Protein AF-A0A5C6D5C6-F1 (afdb_monomer_lite)

Secondary structure (DSSP, 8-state):
------SSSSSSSSSSSTTS--------PPP-------SHHHHHHHHHHHHHHHHHHHHHHHHHHHHHHHHHHHHHHHHHHHHHHHHHHHHHHHHHHHHHHHHHHHHHHHHHHHHHHHHHHHHHHHHHHHHHHHHHHHHHHHHHHHHHHHHHHHHHHTTT-SS----SSHHHHHHHHHHHHHHHHHHHHHHHHHHHHHHHHHHHHHHHHTT-HHHHHHHHHHHHHH-TT-HHHHHHHHHHHHHHHHHHHHHHHHHHHHHHT-

Radius of gyration: 54.8 Å; chains: 1; bounding box: 127×39×158 Å

Sequence (262 aa):
MNKKSSKYLFIFTTLIISVGLLNSGCFKVSKGFLRKDKSESRGSKEDRMNTLEEKVEILSYSLGSLTTENYELRKNFSELEAVKSQLNKEYTQIKDTQAALEKTQASNKTARNRLKGELAKTKVSLEKIKQQLAEMELEKNSLKAKLEMLEATNEKTTKTEEVVDEAANIETEKNDFEQNRKNLIKETQENRKNTLVQELLNKAIGLYREESFEDAIAKWEEVLVLDPSKLEAKFNIEIAQDRIKEKQIQKDLEKTHIQKNR

Structure (mmCIF, N/CA/C/O backbone):
data_AF-A0A5C6D5C6-F1
#
_entry.id   AF-A0A5C6D5C6-F1
#
loop_
_atom_site.group_PDB
_atom_site.id
_atom_site.type_symbol
_atom_site.label_atom_id
_atom_site.label_alt_id
_atom_site.label_comp_id
_atom_site.label_asym_id
_atom_site.label_entity_id
_atom_site.label_seq_id
_atom_site.pdbx_PDB_ins_code
_atom_site.Cartn_x
_atom_site.Cartn_y
_atom_site.Cartn_z
_atom_site.occupancy
_atom_site.B_iso_or_equiv
_atom_site.auth_seq_id
_atom_site.auth_comp_id
_atom_site.auth_asym_id
_atom_site.auth_atom_id
_atom_site.pdbx_PDB_model_num
ATOM 1 N N . MET A 1 1 ? 12.132 20.371 -36.242 1.00 35.75 1 MET A N 1
ATOM 2 C CA . MET A 1 1 ? 12.845 21.094 -37.320 1.00 35.75 1 MET A CA 1
ATOM 3 C C . MET A 1 1 ? 14.275 20.583 -37.389 1.00 35.75 1 MET A C 1
ATOM 5 O O . MET A 1 1 ? 15.071 20.967 -36.551 1.00 35.75 1 MET A O 1
ATOM 9 N N . ASN A 1 2 ? 14.597 19.694 -38.329 1.00 37.91 2 ASN A N 1
ATOM 10 C CA . ASN A 1 2 ? 15.979 19.273 -38.571 1.00 37.91 2 ASN A CA 1
ATOM 11 C C . ASN A 1 2 ? 16.159 19.022 -40.068 1.00 37.91 2 ASN A C 1
ATOM 13 O O . ASN A 1 2 ? 15.556 18.110 -40.624 1.00 37.91 2 ASN A O 1
ATOM 17 N N . LYS A 1 3 ? 16.937 19.878 -40.734 1.00 43.31 3 LYS A N 1
ATOM 18 C CA . LYS A 1 3 ? 17.230 19.759 -42.164 1.00 43.31 3 LYS A CA 1
ATOM 19 C C . LYS A 1 3 ? 18.666 20.204 -42.417 1.00 43.31 3 LYS A C 1
ATOM 21 O O . LYS A 1 3 ? 18.905 21.363 -42.731 1.00 43.31 3 LYS A O 1
ATOM 26 N N . LYS A 1 4 ? 19.622 19.289 -42.251 1.00 43.44 4 LYS A N 1
ATOM 27 C CA . LYS A 1 4 ? 20.980 19.412 -42.808 1.00 43.44 4 LYS A CA 1
ATOM 28 C C . LYS A 1 4 ? 21.505 18.031 -43.203 1.00 43.44 4 LYS A C 1
ATOM 30 O O . LYS A 1 4 ? 22.399 17.483 -42.577 1.00 43.44 4 LYS A O 1
ATOM 35 N N . SER A 1 5 ? 20.924 17.482 -44.263 1.00 45.78 5 SER A N 1
ATOM 36 C CA . SER A 1 5 ? 21.512 16.404 -45.053 1.00 45.78 5 SER A CA 1
ATOM 37 C C . SER A 1 5 ? 22.006 16.970 -46.387 1.00 45.78 5 SER A C 1
ATOM 39 O O . SER A 1 5 ? 21.352 17.829 -46.974 1.00 45.78 5 SER A O 1
ATOM 41 N N . SER A 1 6 ? 23.107 16.406 -46.885 1.00 50.38 6 SER A N 1
ATOM 42 C CA . SER A 1 6 ? 23.546 16.456 -48.286 1.00 50.38 6 SER A CA 1
ATOM 43 C C . SER A 1 6 ? 24.207 17.752 -48.784 1.00 50.38 6 SER A C 1
ATOM 45 O O . SER A 1 6 ? 23.581 18.603 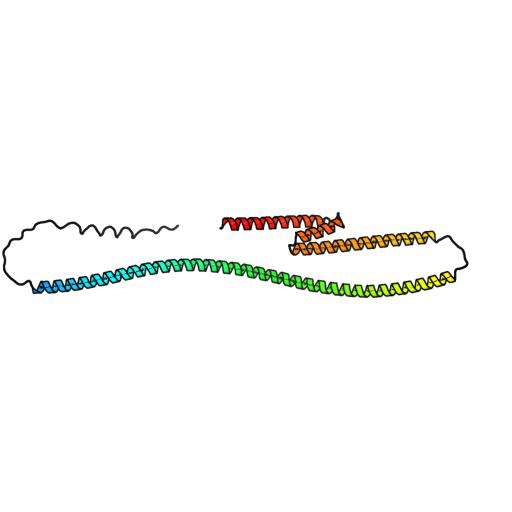-49.409 1.00 50.38 6 SER A O 1
ATOM 47 N N . LYS A 1 7 ? 25.526 17.868 -48.566 1.00 48.59 7 LYS A N 1
ATOM 48 C CA . LYS A 1 7 ? 26.417 18.697 -49.411 1.00 48.59 7 LYS A CA 1
ATOM 49 C C . LYS A 1 7 ? 27.694 17.984 -49.879 1.00 48.59 7 LYS A C 1
ATOM 51 O O . LYS A 1 7 ? 28.435 18.547 -50.670 1.00 48.59 7 LYS A O 1
ATOM 56 N N . TYR A 1 8 ? 27.923 16.736 -49.460 1.00 51.31 8 TYR A N 1
ATOM 57 C CA . TYR A 1 8 ? 29.142 15.983 -49.794 1.00 51.31 8 TYR A CA 1
ATOM 58 C C . TYR A 1 8 ? 28.912 14.776 -50.715 1.00 51.31 8 TYR A C 1
ATOM 60 O O . TYR A 1 8 ? 29.850 14.053 -51.020 1.00 51.31 8 TYR A O 1
ATOM 68 N N . LEU A 1 9 ? 27.685 14.577 -51.209 1.00 44.72 9 LEU A N 1
ATOM 69 C CA . LEU A 1 9 ? 27.327 13.438 -52.068 1.00 44.72 9 LEU A CA 1
ATOM 70 C C . LEU A 1 9 ? 27.475 13.714 -53.578 1.00 44.72 9 LEU A C 1
ATOM 72 O O . LEU A 1 9 ? 27.280 12.808 -54.374 1.00 44.72 9 LEU A O 1
ATOM 76 N N . PHE A 1 10 ? 27.845 14.935 -53.983 1.00 45.09 10 PHE A N 1
ATOM 77 C CA . PHE A 1 10 ? 27.913 15.335 -55.401 1.00 45.09 10 PHE A CA 1
ATOM 78 C C . PHE A 1 10 ? 29.311 15.714 -55.911 1.00 45.09 10 PHE A C 1
ATOM 80 O O . PHE A 1 10 ? 29.449 16.086 -57.069 1.00 45.09 10 PHE A O 1
ATOM 87 N N . ILE A 1 11 ? 30.353 15.617 -55.078 1.00 47.25 11 ILE A N 1
ATOM 88 C CA . ILE A 1 11 ? 31.719 16.029 -55.464 1.00 47.25 11 ILE A CA 1
ATOM 89 C C . ILE A 1 11 ? 32.601 14.823 -55.849 1.00 47.25 11 ILE A C 1
ATOM 91 O O . ILE A 1 11 ? 33.619 14.992 -56.510 1.00 47.25 11 ILE A O 1
ATOM 95 N N . PHE A 1 12 ? 32.188 13.590 -55.532 1.00 42.66 12 PHE A N 1
ATOM 96 C CA . PHE A 1 12 ? 32.986 12.387 -55.814 1.00 42.66 12 PHE A CA 1
ATOM 97 C C . PHE A 1 12 ? 32.558 11.579 -57.049 1.00 42.66 12 PHE A C 1
ATOM 99 O O . PHE A 1 12 ? 33.236 10.621 -57.404 1.00 42.66 12 PHE A O 1
ATOM 106 N N . THR A 1 13 ? 31.497 11.972 -57.761 1.00 45.34 13 THR A N 1
ATOM 107 C CA . THR A 1 13 ? 31.036 11.260 -58.971 1.00 45.34 13 THR A CA 1
ATOM 108 C C . THR A 1 13 ? 31.491 11.891 -60.291 1.00 45.34 13 THR A C 1
ATOM 110 O O . THR A 1 13 ? 31.218 11.334 -61.348 1.00 45.34 13 THR A O 1
ATOM 113 N N . THR A 1 14 ? 32.218 13.013 -60.273 1.00 43.47 14 THR A N 1
ATOM 114 C CA . THR A 1 14 ? 32.653 13.722 -61.497 1.00 43.47 14 THR A CA 1
ATOM 115 C C . THR A 1 14 ? 34.153 13.646 -61.792 1.00 43.47 14 THR A C 1
ATOM 117 O O . THR A 1 14 ? 34.609 14.303 -62.722 1.00 43.47 14 THR A O 1
ATOM 120 N N . LEU A 1 15 ? 34.933 12.837 -61.062 1.00 42.50 15 LEU A N 1
ATOM 121 C CA . LEU A 1 15 ? 36.382 12.701 -61.299 1.00 42.50 15 LEU A CA 1
ATOM 122 C C . LEU A 1 15 ? 36.820 11.345 -61.887 1.00 42.50 15 LEU A C 1
ATOM 124 O O . LEU A 1 15 ? 38.013 11.091 -62.008 1.00 42.50 15 LEU A O 1
ATOM 128 N N . ILE A 1 16 ? 35.876 10.484 -62.283 1.00 49.47 16 ILE A N 1
ATOM 129 C CA . ILE A 1 16 ? 36.158 9.168 -62.886 1.00 49.47 16 ILE A CA 1
ATOM 130 C C . ILE A 1 16 ? 35.414 9.034 -64.226 1.00 49.47 16 ILE A C 1
ATOM 132 O O . ILE A 1 16 ? 34.620 8.122 -64.405 1.00 49.47 16 ILE A O 1
ATOM 136 N N . ILE A 1 17 ? 35.608 9.968 -65.168 1.00 46.31 17 ILE A N 1
ATOM 137 C CA . ILE A 1 17 ? 35.196 9.781 -66.585 1.00 46.31 17 ILE A CA 1
ATOM 138 C C . ILE A 1 17 ? 36.290 10.227 -67.589 1.00 46.31 17 ILE A C 1
ATOM 140 O O . ILE A 1 17 ? 36.170 10.000 -68.786 1.00 46.31 17 ILE A O 1
ATOM 144 N N . SER A 1 18 ? 37.435 10.762 -67.159 1.00 46.38 18 SER A N 1
ATOM 145 C CA . SER A 1 18 ? 38.439 11.347 -68.074 1.00 46.38 18 SER A CA 1
ATOM 146 C C . SER A 1 18 ? 39.736 10.541 -68.266 1.00 46.38 18 SER A C 1
ATOM 148 O O . SER A 1 18 ? 40.764 11.119 -68.602 1.00 46.38 18 SER A O 1
ATOM 150 N N . VAL A 1 19 ? 39.708 9.208 -68.129 1.00 48.22 19 VAL A N 1
ATOM 151 C CA . VAL A 1 19 ? 40.870 8.335 -68.460 1.00 48.22 19 VAL A CA 1
ATOM 152 C C . VAL A 1 19 ? 40.573 7.353 -69.6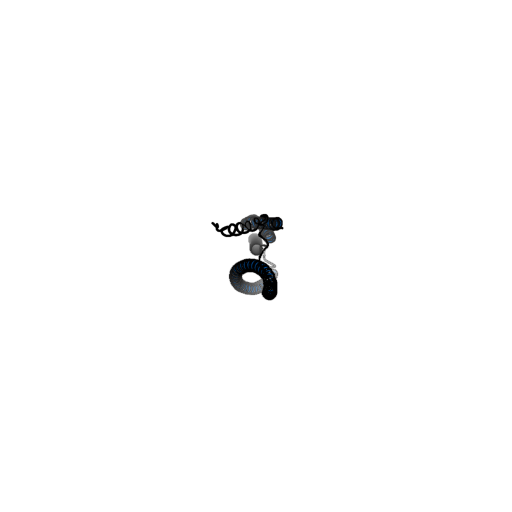16 1.00 48.22 19 VAL A C 1
ATOM 154 O O . VAL A 1 19 ? 41.400 6.531 -69.985 1.00 48.22 19 VAL A O 1
ATOM 157 N N . GLY A 1 20 ? 39.408 7.462 -70.263 1.00 43.72 20 GLY A N 1
ATOM 158 C CA . GLY A 1 20 ? 38.929 6.481 -71.248 1.00 43.72 20 GLY A CA 1
ATOM 159 C C . GLY A 1 20 ? 39.065 6.826 -72.736 1.00 43.72 20 GLY A C 1
ATOM 160 O O . GLY A 1 20 ? 38.469 6.124 -73.543 1.00 43.72 20 GLY A O 1
ATOM 161 N N . LEU A 1 21 ? 39.777 7.883 -73.140 1.00 43.03 21 LEU A N 1
ATOM 162 C CA . LEU A 1 21 ? 39.904 8.254 -74.558 1.00 43.03 21 LEU A CA 1
ATOM 163 C C . LEU A 1 21 ? 41.271 8.879 -74.825 1.00 43.03 21 LEU A C 1
ATOM 165 O O . LEU A 1 21 ? 41.424 10.072 -74.619 1.00 43.03 21 LEU A O 1
ATOM 169 N N . LEU A 1 22 ? 42.244 8.070 -75.254 1.00 43.16 22 LEU A N 1
ATOM 170 C CA . LEU A 1 22 ? 43.381 8.432 -76.121 1.00 43.16 22 LEU A CA 1
ATOM 171 C C . LEU A 1 22 ? 44.251 7.174 -76.317 1.00 43.16 22 LEU A C 1
ATOM 173 O O . LEU A 1 22 ? 45.364 7.076 -75.812 1.00 43.16 22 LEU A O 1
ATOM 177 N N . ASN A 1 23 ? 43.733 6.170 -77.030 1.00 44.41 23 ASN A N 1
ATOM 178 C CA . ASN A 1 23 ? 44.582 5.083 -77.518 1.00 44.41 23 ASN A CA 1
ATOM 179 C C . ASN A 1 23 ? 44.078 4.525 -78.854 1.00 44.41 23 ASN A C 1
ATOM 181 O O . ASN A 1 23 ? 43.581 3.407 -78.924 1.00 44.41 23 ASN A O 1
ATOM 185 N N . SER A 1 24 ? 44.152 5.327 -79.921 1.00 46.53 24 SER A N 1
ATOM 186 C CA . SER A 1 24 ? 44.243 4.842 -81.313 1.00 46.53 24 SER A CA 1
ATOM 187 C C . SER A 1 24 ? 44.591 6.011 -82.240 1.00 46.53 24 SER A C 1
ATOM 189 O O . SER A 1 24 ? 43.743 6.826 -82.582 1.00 46.53 24 SER A O 1
ATOM 191 N N . GLY A 1 25 ? 45.856 6.117 -82.643 1.00 36.25 25 GLY A N 1
ATOM 192 C CA . GLY A 1 25 ? 46.296 7.144 -83.584 1.00 36.25 25 GLY A CA 1
ATOM 193 C C . GLY A 1 25 ? 47.735 6.923 -84.021 1.00 36.25 25 GLY A C 1
ATOM 194 O O . GLY A 1 25 ? 48.667 7.358 -83.355 1.00 36.25 25 GLY A O 1
ATOM 195 N N . CYS A 1 26 ? 47.907 6.210 -85.134 1.00 43.56 26 CYS A N 1
ATOM 196 C CA . CYS A 1 26 ? 49.174 6.023 -85.832 1.00 43.56 26 CYS A CA 1
ATOM 197 C C . CYS A 1 26 ? 49.935 7.343 -86.021 1.00 43.56 26 CYS A C 1
ATOM 199 O O . CYS A 1 26 ? 49.473 8.220 -86.746 1.00 43.56 26 CYS A O 1
ATOM 201 N N . PHE A 1 27 ? 51.162 7.422 -85.504 1.00 38.12 27 PHE A N 1
ATOM 202 C CA . PHE A 1 27 ? 52.156 8.377 -85.987 1.00 38.12 27 PHE A CA 1
ATOM 203 C C . PHE A 1 27 ? 53.400 7.603 -86.436 1.00 38.12 27 PHE A C 1
ATOM 205 O O . PHE A 1 27 ? 54.199 7.124 -85.632 1.00 38.12 27 PHE A O 1
ATOM 212 N N . LYS A 1 28 ? 53.531 7.421 -87.756 1.00 44.56 28 LYS A N 1
ATOM 213 C CA . LYS A 1 28 ? 54.771 6.967 -88.397 1.00 44.56 28 LYS A CA 1
ATOM 214 C C . LYS A 1 28 ? 55.793 8.100 -88.274 1.00 44.56 28 LYS A C 1
ATOM 216 O O . LYS A 1 28 ? 55.678 9.093 -88.982 1.00 44.56 28 LYS A O 1
ATOM 221 N N . VAL A 1 29 ? 56.797 7.935 -87.414 1.00 38.25 29 VAL A N 1
ATOM 222 C CA . VAL A 1 29 ? 58.006 8.774 -87.410 1.00 38.25 29 VAL A CA 1
ATOM 223 C C . VAL A 1 29 ? 59.119 8.030 -88.142 1.00 38.25 29 VAL A C 1
ATOM 225 O O . VAL A 1 29 ? 59.390 6.856 -87.890 1.00 38.25 29 VAL A O 1
ATOM 228 N N . SER A 1 30 ? 59.714 8.731 -89.099 1.00 35.38 30 SER A N 1
ATOM 229 C CA . SER A 1 30 ? 60.765 8.303 -90.016 1.00 35.38 30 SER A CA 1
ATOM 230 C C . SER A 1 30 ? 61.994 7.711 -89.321 1.00 35.38 30 SER A C 1
ATOM 232 O O . SER A 1 30 ? 62.527 8.273 -88.365 1.00 35.38 30 SER A O 1
ATOM 234 N N . LYS A 1 31 ? 62.497 6.604 -89.881 1.00 43.03 31 LYS A N 1
ATOM 235 C CA . LYS A 1 31 ? 63.845 6.082 -89.629 1.00 43.03 31 LYS A CA 1
ATOM 236 C C . LYS A 1 31 ? 64.886 7.082 -90.131 1.00 43.03 31 LYS A C 1
ATOM 238 O O . LYS A 1 31 ? 64.889 7.402 -91.315 1.00 43.03 31 LYS A O 1
ATOM 243 N N . GLY A 1 32 ? 65.819 7.454 -89.259 1.00 39.12 32 GLY A N 1
ATOM 244 C CA . GLY A 1 32 ? 67.111 7.993 -89.673 1.00 39.12 32 GLY A CA 1
ATOM 245 C C . GLY A 1 32 ? 67.712 9.005 -88.709 1.00 39.12 32 GLY A C 1
ATOM 246 O O . GLY A 1 32 ? 67.673 10.182 -89.019 1.00 39.12 32 GLY A O 1
ATOM 247 N N . PHE A 1 33 ? 68.301 8.554 -87.592 1.00 32.31 33 PHE A N 1
ATOM 248 C CA . PHE A 1 33 ? 69.598 9.063 -87.115 1.00 32.31 33 PHE A CA 1
ATOM 249 C C . PHE A 1 33 ? 70.141 8.228 -85.936 1.00 32.31 33 PHE A C 1
ATOM 251 O O . PHE A 1 33 ? 69.505 8.079 -84.900 1.00 32.31 33 PHE A O 1
ATOM 258 N N . LEU A 1 34 ? 71.309 7.637 -86.186 1.00 35.81 34 LEU A N 1
ATOM 259 C CA . LEU A 1 34 ? 72.454 7.343 -85.317 1.00 35.81 34 LEU A CA 1
ATOM 260 C C . LEU A 1 34 ? 72.303 7.148 -83.787 1.00 35.81 34 LEU A C 1
ATOM 262 O O . LEU A 1 34 ? 72.005 8.061 -83.032 1.00 35.81 34 LEU A O 1
ATOM 266 N N . ARG A 1 35 ? 72.748 5.940 -83.398 1.00 40.16 35 ARG A N 1
ATOM 267 C CA . ARG A 1 35 ? 73.658 5.568 -82.291 1.00 40.16 35 ARG A CA 1
ATOM 268 C C . ARG A 1 35 ? 73.301 5.934 -80.838 1.00 40.16 35 ARG A C 1
ATOM 270 O O . ARG A 1 35 ? 73.401 7.068 -80.409 1.00 40.16 35 ARG A O 1
ATOM 277 N N . LYS A 1 36 ? 73.063 4.841 -80.093 1.00 48.28 36 LYS A N 1
ATOM 278 C CA . LYS A 1 36 ? 73.842 4.382 -78.923 1.00 48.28 36 LYS A CA 1
ATOM 279 C C . LYS A 1 36 ? 74.055 5.431 -77.824 1.00 48.28 36 LYS A C 1
ATOM 281 O O . LYS A 1 36 ? 74.970 6.224 -77.932 1.00 48.28 36 LYS A O 1
ATOM 286 N N . ASP A 1 37 ? 73.164 5.383 -76.829 1.00 44.22 37 ASP A N 1
ATOM 287 C CA . ASP A 1 37 ? 73.433 5.438 -75.376 1.00 44.22 37 ASP A CA 1
ATOM 288 C C . ASP A 1 37 ? 72.078 5.505 -74.642 1.00 44.22 37 ASP A C 1
ATOM 290 O O . ASP A 1 37 ? 71.498 6.566 -74.434 1.00 44.22 37 ASP A O 1
ATOM 294 N N . LYS A 1 38 ? 71.472 4.344 -74.346 1.00 48.19 38 LYS A N 1
ATOM 295 C CA . LYS A 1 38 ? 70.135 4.263 -73.710 1.00 48.19 38 LYS A CA 1
ATOM 296 C C . LYS A 1 38 ? 69.975 3.095 -72.724 1.00 48.19 38 LYS A C 1
ATOM 298 O O . LYS A 1 38 ? 68.850 2.658 -72.485 1.00 48.19 38 LYS A O 1
ATOM 303 N N . SER A 1 39 ? 71.068 2.576 -72.160 1.00 50.31 39 SER A N 1
ATOM 304 C CA . SER A 1 39 ? 71.010 1.503 -71.152 1.00 50.31 39 SER A CA 1
ATOM 305 C C . SER A 1 39 ? 71.015 2.028 -69.709 1.00 50.31 39 SER A C 1
ATOM 307 O O . SER A 1 39 ? 70.204 1.562 -68.918 1.00 50.31 39 SER A O 1
ATOM 309 N N . GLU A 1 40 ? 71.814 3.046 -69.363 1.00 50.72 40 GLU A N 1
ATOM 310 C CA . GLU A 1 40 ? 71.929 3.525 -67.965 1.00 50.72 40 GLU A CA 1
ATOM 311 C C . GLU A 1 40 ? 70.708 4.314 -67.459 1.00 50.72 40 GLU A C 1
ATOM 313 O O . GLU A 1 40 ? 70.268 4.136 -66.326 1.00 50.72 40 GLU A O 1
ATOM 318 N N . SER A 1 41 ? 70.074 5.136 -68.303 1.00 55.72 41 SER A N 1
ATOM 319 C CA . SER A 1 41 ? 68.889 5.915 -67.894 1.00 55.72 41 SER A CA 1
ATOM 320 C C . SER A 1 41 ? 67.627 5.062 -67.697 1.00 55.72 41 SER A C 1
ATOM 322 O O . SER A 1 41 ? 66.672 5.537 -67.077 1.00 55.72 41 SER A O 1
ATOM 324 N N . ARG A 1 42 ? 67.584 3.843 -68.250 1.00 58.00 42 ARG A N 1
ATOM 325 C CA . ARG A 1 42 ? 66.416 2.956 -68.161 1.00 58.00 42 ARG A CA 1
ATOM 326 C C . ARG A 1 42 ? 66.374 2.225 -66.819 1.00 58.00 42 ARG A C 1
ATOM 328 O O . ARG A 1 42 ? 65.327 2.257 -66.188 1.00 58.00 42 ARG A O 1
ATOM 335 N N . GLY A 1 43 ? 67.514 1.713 -66.342 1.00 62.69 43 GLY A N 1
ATOM 336 C CA . GLY A 1 43 ? 67.626 1.055 -65.030 1.00 62.69 43 GLY A CA 1
ATOM 337 C C . GLY A 1 43 ? 67.220 1.964 -63.865 1.00 62.69 43 GLY A C 1
ATOM 338 O O . GLY A 1 43 ? 66.329 1.623 -63.105 1.00 62.69 43 GLY A O 1
ATOM 339 N N . SER A 1 44 ? 67.737 3.199 -63.815 1.00 74.56 44 SER A N 1
ATOM 340 C CA . SER A 1 44 ? 67.382 4.167 -62.756 1.00 74.56 44 SER A CA 1
ATOM 341 C C . SER A 1 44 ? 65.892 4.552 -62.734 1.00 74.56 44 SER A C 1
ATOM 343 O O . SER A 1 44 ? 65.350 4.903 -61.684 1.00 74.56 44 SER A O 1
ATOM 345 N N . LYS A 1 45 ? 65.208 4.520 -63.885 1.00 80.06 45 LYS A N 1
ATOM 346 C CA . LYS A 1 45 ? 63.758 4.763 -63.952 1.00 80.06 45 LYS A CA 1
ATOM 347 C C . LYS A 1 45 ? 62.964 3.545 -63.484 1.00 80.06 45 LYS A C 1
ATOM 349 O O . LYS A 1 45 ? 61.974 3.741 -62.789 1.00 80.06 45 LYS A O 1
ATOM 354 N N . GLU A 1 46 ? 63.419 2.343 -63.826 1.00 84.44 46 GLU A N 1
ATOM 355 C CA . GLU A 1 46 ? 62.851 1.073 -63.362 1.00 84.44 46 GLU A CA 1
ATOM 356 C C . GLU A 1 46 ? 62.933 0.964 -61.831 1.00 84.44 46 GLU A C 1
ATOM 358 O O . GLU A 1 46 ? 61.919 0.769 -61.173 1.00 84.44 46 GLU A O 1
ATOM 363 N N . ASP A 1 47 ? 64.102 1.231 -61.241 1.00 86.81 47 ASP A N 1
ATOM 364 C CA . ASP A 1 47 ? 64.308 1.151 -59.786 1.00 86.81 47 ASP A CA 1
ATOM 365 C C . ASP A 1 47 ? 63.415 2.137 -59.018 1.00 86.81 47 ASP A C 1
ATOM 367 O O . ASP A 1 47 ? 62.841 1.822 -57.972 1.00 86.81 47 ASP A O 1
ATOM 371 N N . ARG A 1 48 ? 63.254 3.350 -59.561 1.00 89.75 48 ARG A N 1
ATOM 372 C CA . ARG A 1 48 ? 62.344 4.362 -59.006 1.00 89.75 48 ARG A CA 1
ATOM 373 C C . ARG A 1 48 ? 60.882 3.950 -59.129 1.00 89.75 48 ARG A C 1
ATOM 375 O O . ARG A 1 48 ? 60.101 4.311 -58.253 1.00 89.75 48 ARG A O 1
ATOM 382 N N . MET A 1 49 ? 60.519 3.248 -60.200 1.00 91.00 49 MET A N 1
ATOM 383 C CA . MET A 1 49 ? 59.167 2.736 -60.415 1.00 91.00 49 MET A CA 1
ATOM 384 C C . MET A 1 49 ? 58.861 1.605 -59.432 1.00 91.00 49 MET A C 1
ATOM 386 O O . MET A 1 49 ? 57.856 1.695 -58.737 1.00 91.00 49 MET A O 1
ATOM 390 N N . ASN A 1 50 ? 59.789 0.663 -59.253 1.00 90.94 50 ASN A N 1
ATOM 391 C CA . ASN A 1 50 ? 59.680 -0.416 -58.266 1.00 90.94 50 ASN A CA 1
ATOM 392 C C . ASN A 1 50 ? 59.561 0.134 -56.833 1.00 90.94 50 ASN A C 1
ATOM 394 O O . ASN A 1 50 ? 58.690 -0.270 -56.071 1.00 90.94 50 ASN A O 1
ATOM 398 N N . THR A 1 51 ? 60.381 1.132 -56.479 1.00 94.06 51 THR A N 1
ATOM 399 C CA . THR A 1 51 ? 60.303 1.797 -55.161 1.00 94.06 51 THR A CA 1
ATOM 400 C C . THR A 1 51 ? 58.967 2.522 -54.959 1.00 94.06 51 THR A C 1
ATOM 402 O O . THR A 1 51 ? 58.467 2.643 -53.839 1.00 94.06 51 THR A O 1
ATOM 405 N N . LEU A 1 52 ? 58.400 3.087 -56.029 1.00 94.62 52 LEU A N 1
ATOM 406 C CA . LEU A 1 52 ? 57.115 3.774 -55.959 1.00 94.62 52 LEU A CA 1
ATOM 407 C C . LEU A 1 52 ? 55.968 2.773 -55.799 1.00 94.62 52 LEU A C 1
ATOM 409 O O . LEU A 1 52 ? 55.060 3.036 -55.019 1.00 94.62 52 LEU A O 1
ATOM 413 N N . GLU A 1 53 ? 56.037 1.640 -56.494 1.00 94.56 53 GLU A N 1
ATOM 414 C CA . GLU A 1 53 ? 55.077 0.543 -56.389 1.00 94.56 53 GLU A CA 1
ATOM 415 C C . GLU A 1 53 ? 55.044 -0.030 -54.968 1.00 94.56 53 GLU A C 1
ATOM 417 O O . GLU A 1 53 ? 53.978 -0.059 -54.360 1.00 94.56 53 GLU A O 1
ATOM 422 N N . GLU A 1 54 ? 56.207 -0.306 -54.366 1.00 95.44 54 GLU A N 1
ATOM 423 C CA . GLU A 1 54 ? 56.312 -0.742 -52.964 1.00 95.44 54 GLU A CA 1
ATOM 424 C C . GLU A 1 54 ? 55.658 0.264 -51.997 1.00 95.44 54 GLU A C 1
ATOM 426 O O . GLU A 1 54 ? 54.876 -0.098 -51.116 1.00 95.44 54 GLU A O 1
ATOM 431 N N . LYS A 1 55 ? 55.914 1.568 -52.177 1.00 96.56 55 LYS A N 1
ATOM 432 C CA . LYS A 1 55 ? 55.280 2.610 -51.350 1.00 96.56 55 LYS A CA 1
ATOM 433 C C . LYS A 1 55 ? 53.769 2.681 -51.557 1.00 96.56 55 LYS A C 1
ATOM 435 O O . LYS A 1 55 ? 53.048 2.946 -50.596 1.00 96.56 55 LYS A O 1
ATOM 440 N N . VAL A 1 56 ? 53.288 2.481 -52.784 1.00 96.50 56 VAL A N 1
ATOM 441 C CA . VAL A 1 56 ? 51.852 2.445 -53.093 1.00 96.50 56 VAL A CA 1
ATOM 442 C C . VAL A 1 56 ? 51.197 1.232 -52.439 1.00 96.50 56 VAL A C 1
ATOM 444 O O . VAL A 1 56 ? 50.125 1.380 -51.853 1.00 96.50 56 VAL A O 1
ATOM 447 N N . GLU A 1 57 ? 51.847 0.070 -52.451 1.00 96.00 57 GLU A N 1
ATOM 448 C CA . GLU A 1 57 ? 51.364 -1.127 -51.758 1.00 96.00 57 GLU A CA 1
ATOM 449 C C . GLU A 1 57 ? 51.284 -0.916 -50.242 1.00 96.00 57 GLU A C 1
ATOM 451 O O . GLU A 1 57 ? 50.237 -1.179 -49.644 1.00 96.00 57 GLU A O 1
ATOM 456 N N . ILE A 1 58 ? 52.334 -0.360 -49.624 1.00 97.19 58 ILE A N 1
ATOM 457 C CA . ILE A 1 58 ? 52.344 -0.040 -48.187 1.00 97.19 58 ILE A CA 1
ATOM 458 C C . ILE A 1 58 ? 51.210 0.932 -47.844 1.00 97.19 58 ILE A C 1
ATOM 460 O O . ILE A 1 58 ? 50.464 0.704 -46.889 1.00 97.19 58 ILE A O 1
ATOM 464 N N . LEU A 1 59 ? 51.042 2.000 -48.631 1.00 97.62 59 LEU A N 1
ATOM 465 C CA . LEU A 1 59 ? 49.964 2.970 -48.425 1.00 97.62 59 LEU A CA 1
ATOM 466 C C . LEU A 1 59 ? 48.581 2.334 -48.589 1.00 97.62 59 LEU A C 1
ATOM 468 O O . LEU A 1 59 ? 47.684 2.627 -47.799 1.00 97.62 59 LEU A O 1
ATOM 472 N N . SER A 1 60 ? 48.407 1.450 -49.572 1.00 96.62 60 SER A N 1
ATOM 473 C CA . SER A 1 60 ? 47.161 0.713 -49.788 1.00 96.62 60 SER A CA 1
ATOM 474 C C . SER A 1 60 ? 46.831 -0.188 -48.593 1.00 96.62 60 SER A C 1
ATOM 476 O O . SER A 1 60 ? 45.701 -0.177 -48.098 1.00 96.62 60 SER A O 1
ATOM 478 N N . TYR A 1 61 ? 47.827 -0.902 -48.061 1.00 96.56 61 TYR A N 1
ATOM 479 C CA . TYR A 1 61 ? 47.670 -1.715 -46.856 1.00 96.56 61 TYR A CA 1
ATOM 480 C C . TYR A 1 61 ? 47.293 -0.864 -45.634 1.00 96.56 61 TYR A C 1
ATOM 482 O O . TYR A 1 61 ? 46.315 -1.162 -44.944 1.00 96.56 61 TYR A O 1
ATOM 490 N N . SER A 1 62 ? 48.014 0.237 -45.389 1.00 97.56 62 SER A N 1
ATOM 491 C CA . SER A 1 62 ? 47.699 1.163 -44.294 1.00 97.56 62 SER A CA 1
ATOM 492 C C . SER A 1 62 ? 46.294 1.757 -44.426 1.00 97.56 62 SER A C 1
ATOM 494 O O . SER A 1 62 ? 45.582 1.864 -43.428 1.00 97.56 62 SER A O 1
ATOM 496 N N . LEU A 1 63 ? 45.860 2.097 -45.643 1.00 97.31 63 LEU A N 1
ATOM 497 C CA . LEU A 1 63 ? 44.516 2.611 -45.898 1.00 97.31 63 LEU A CA 1
ATOM 498 C C . LEU A 1 63 ? 43.439 1.561 -45.592 1.00 97.31 63 LEU A C 1
ATOM 500 O O . LEU A 1 63 ? 42.420 1.893 -44.982 1.00 97.31 63 LEU A O 1
ATOM 504 N N . GLY A 1 64 ? 43.666 0.298 -45.961 1.00 96.69 64 GLY A N 1
ATOM 505 C CA . GLY A 1 64 ? 42.773 -0.814 -45.623 1.00 96.69 64 GLY A CA 1
ATOM 506 C C . GLY A 1 64 ? 42.661 -1.037 -44.111 1.00 96.69 64 GLY A C 1
ATOM 507 O O . GLY A 1 64 ? 41.552 -1.129 -43.574 1.00 96.69 64 GLY A O 1
ATOM 508 N N . SER A 1 65 ? 43.799 -1.032 -43.410 1.00 97.38 65 SER A N 1
ATOM 509 C CA . SER A 1 65 ? 43.852 -1.129 -41.945 1.00 97.38 65 SER A CA 1
ATOM 510 C C . SER A 1 65 ? 43.075 0.012 -41.281 1.00 97.38 65 SER A C 1
ATOM 512 O O . SER A 1 65 ? 42.202 -0.230 -40.449 1.00 97.38 65 SER A O 1
ATOM 514 N N . LEU A 1 66 ? 43.326 1.256 -41.699 1.00 97.81 66 LEU A N 1
ATOM 515 C CA . LEU A 1 66 ? 42.673 2.440 -41.138 1.00 97.81 66 LEU A CA 1
ATOM 516 C C . LEU A 1 66 ? 41.169 2.487 -41.448 1.00 97.81 66 LEU A C 1
ATOM 518 O O . LEU A 1 66 ? 40.379 2.995 -40.651 1.00 97.81 66 LEU A O 1
ATOM 522 N N . THR A 1 67 ? 40.752 1.960 -42.600 1.00 95.56 67 THR A N 1
ATOM 523 C CA . THR A 1 67 ? 39.331 1.845 -42.961 1.00 95.56 67 THR A CA 1
ATOM 524 C C . THR A 1 67 ? 38.611 0.877 -42.025 1.00 95.56 67 THR A C 1
ATOM 526 O O . THR A 1 67 ? 37.520 1.185 -41.544 1.00 95.56 67 THR A O 1
ATOM 529 N N . THR A 1 68 ? 39.246 -0.257 -41.721 1.00 97.31 68 THR A N 1
ATOM 530 C CA . THR A 1 68 ? 38.712 -1.263 -40.792 1.00 97.31 68 THR A CA 1
ATOM 531 C C . THR A 1 68 ? 38.610 -0.700 -39.376 1.00 97.31 68 THR A C 1
ATOM 533 O O . THR A 1 68 ? 37.557 -0.784 -38.749 1.00 97.31 68 THR A O 1
ATOM 536 N N . GLU A 1 69 ? 39.663 -0.037 -38.896 1.00 98.06 69 GLU A N 1
ATOM 537 C CA . GLU A 1 69 ? 39.668 0.588 -37.570 1.00 98.06 69 GLU A CA 1
ATOM 538 C C . GLU A 1 69 ? 38.592 1.680 -37.440 1.00 98.06 69 GLU A C 1
ATOM 540 O O . GLU A 1 69 ? 37.868 1.733 -36.446 1.00 98.06 69 GLU A O 1
ATOM 545 N N . ASN A 1 70 ? 38.402 2.510 -38.473 1.00 97.25 70 ASN A N 1
ATOM 546 C CA . ASN A 1 70 ? 37.335 3.515 -38.487 1.00 97.25 70 ASN A CA 1
ATOM 547 C C . ASN A 1 70 ? 35.930 2.904 -38.442 1.00 97.25 70 ASN A C 1
ATOM 549 O O . ASN A 1 70 ? 35.021 3.502 -37.858 1.00 97.25 70 ASN A O 1
ATOM 553 N N . TYR A 1 71 ? 35.728 1.746 -39.073 1.00 97.38 71 TYR A N 1
ATOM 554 C CA . TYR A 1 71 ? 34.454 1.039 -39.015 1.00 97.38 71 TYR A CA 1
ATOM 555 C C . TYR A 1 71 ? 34.156 0.553 -37.589 1.00 97.38 71 TYR A C 1
ATOM 557 O O . TYR A 1 71 ? 33.083 0.849 -37.057 1.00 97.38 71 TYR A O 1
ATOM 565 N N . GLU A 1 72 ? 35.123 -0.097 -36.937 1.00 98.00 72 GLU A N 1
ATOM 566 C CA . GLU A 1 72 ? 34.971 -0.572 -35.555 1.00 98.00 72 GLU A CA 1
ATOM 567 C C . GLU A 1 72 ? 34.784 0.587 -34.564 1.00 98.00 72 GLU A C 1
ATOM 569 O O . GLU A 1 72 ? 33.915 0.530 -33.694 1.00 98.00 72 GLU A O 1
ATOM 574 N N . LEU A 1 73 ? 35.510 1.698 -34.732 1.00 98.44 73 LEU A N 1
ATOM 575 C CA . LEU A 1 73 ? 35.327 2.896 -33.905 1.00 98.44 73 LEU A CA 1
ATOM 576 C C . LEU A 1 73 ? 33.909 3.466 -34.011 1.00 98.44 73 LEU A C 1
ATOM 578 O O . LEU A 1 73 ? 33.313 3.834 -32.998 1.00 98.44 73 LEU A O 1
ATOM 582 N N . ARG A 1 74 ? 33.340 3.521 -35.220 1.00 97.12 74 ARG A N 1
ATOM 583 C CA . ARG A 1 74 ? 31.957 3.985 -35.427 1.00 97.12 74 ARG A CA 1
ATOM 584 C C . ARG A 1 74 ? 30.943 3.066 -34.761 1.00 97.12 74 ARG A C 1
ATOM 586 O O . ARG A 1 74 ? 29.986 3.559 -34.166 1.00 97.12 74 ARG A O 1
ATOM 593 N N . LYS A 1 75 ? 31.157 1.754 -34.852 1.00 97.62 75 LYS A N 1
ATOM 594 C CA . LYS A 1 75 ? 30.316 0.759 -34.187 1.00 97.62 75 LYS A CA 1
ATOM 595 C C . LYS A 1 75 ? 30.359 0.937 -32.667 1.00 97.62 75 LYS A C 1
ATOM 597 O O . LYS A 1 75 ? 29.313 1.141 -32.057 1.00 97.62 75 LYS A O 1
ATOM 602 N N . ASN A 1 76 ? 31.556 0.987 -32.083 1.00 97.94 76 ASN A N 1
ATOM 603 C CA . ASN A 1 76 ? 31.746 1.188 -30.644 1.00 97.94 76 ASN A CA 1
ATOM 604 C C . ASN A 1 76 ? 31.137 2.512 -30.159 1.00 97.94 76 ASN A C 1
ATOM 606 O O . ASN A 1 76 ? 30.541 2.572 -29.086 1.00 97.94 76 ASN A O 1
ATOM 610 N N . PHE A 1 77 ? 31.240 3.580 -30.956 1.00 98.31 77 PHE A N 1
ATOM 611 C CA . PHE A 1 77 ? 30.615 4.863 -30.638 1.00 98.31 77 PHE A CA 1
ATOM 612 C C . PHE A 1 77 ? 29.083 4.762 -30.593 1.00 98.31 77 PHE A C 1
ATOM 614 O O . PHE A 1 77 ? 28.462 5.268 -29.659 1.00 98.31 77 PHE A O 1
ATOM 621 N N . SER A 1 78 ? 28.475 4.060 -31.553 1.00 97.00 78 SER A N 1
ATOM 622 C CA . SER A 1 78 ? 27.027 3.819 -31.561 1.00 97.00 78 SER A CA 1
ATOM 623 C C . SER A 1 78 ? 26.570 2.998 -30.351 1.00 97.00 78 SER A C 1
ATOM 625 O O . SER A 1 78 ? 25.518 3.283 -29.777 1.00 97.00 78 SER A O 1
ATOM 627 N N . GLU A 1 79 ? 27.341 1.986 -29.952 1.00 98.00 79 GLU A N 1
ATOM 628 C CA . GLU A 1 79 ? 27.055 1.183 -28.757 1.00 98.00 79 GLU A CA 1
ATOM 629 C C . GLU A 1 79 ? 27.160 2.032 -27.481 1.00 98.00 79 GLU A C 1
ATOM 631 O O . GLU A 1 79 ? 26.289 1.968 -26.611 1.00 98.00 79 GLU A O 1
ATOM 636 N N . LEU A 1 80 ? 28.169 2.903 -27.396 1.00 98.44 80 LEU A N 1
ATOM 637 C CA . LEU A 1 80 ? 28.352 3.814 -26.268 1.00 98.44 80 LEU A CA 1
ATOM 638 C C . LEU A 1 80 ? 27.199 4.822 -26.135 1.00 98.44 80 LEU A C 1
ATOM 640 O O . LEU A 1 80 ? 26.741 5.090 -25.021 1.00 98.44 80 LEU A O 1
ATOM 644 N N . GLU A 1 81 ? 26.699 5.368 -27.246 1.00 97.69 81 GLU A N 1
ATOM 645 C CA . GLU A 1 81 ? 25.522 6.245 -27.232 1.00 97.69 81 GLU A CA 1
ATOM 646 C C . GLU A 1 81 ? 24.271 5.518 -26.722 1.00 97.69 81 GLU A C 1
ATOM 648 O O . GLU A 1 81 ? 23.518 6.076 -25.914 1.00 97.69 81 GLU A O 1
ATOM 653 N N . ALA A 1 82 ? 24.077 4.257 -27.123 1.00 98.12 82 ALA A N 1
ATOM 654 C CA . ALA A 1 82 ? 22.970 3.435 -26.645 1.00 98.12 82 ALA A CA 1
ATOM 655 C C . ALA A 1 82 ? 23.065 3.177 -25.131 1.00 98.12 82 ALA A C 1
ATOM 657 O O . ALA A 1 82 ? 22.091 3.400 -24.405 1.00 98.12 82 ALA A O 1
ATOM 658 N N . VAL A 1 83 ? 24.248 2.796 -24.634 1.00 98.38 83 VAL A N 1
ATOM 659 C CA . VAL A 1 83 ? 24.498 2.590 -23.196 1.00 98.38 83 VAL A CA 1
ATOM 660 C C . VAL A 1 83 ? 24.257 3.878 -22.407 1.00 98.38 83 VAL A C 1
ATOM 662 O O . VAL A 1 83 ? 23.588 3.854 -21.375 1.00 98.38 83 VAL A O 1
ATOM 665 N N . LYS A 1 84 ? 24.725 5.027 -22.906 1.00 98.25 84 LYS A N 1
ATOM 666 C CA . LYS A 1 84 ? 24.492 6.331 -22.266 1.00 98.25 84 LYS A CA 1
ATOM 667 C C . LYS A 1 84 ? 23.001 6.663 -22.163 1.00 98.25 84 LYS A C 1
ATOM 669 O O . LYS A 1 84 ? 22.552 7.160 -21.130 1.00 98.25 84 LYS A O 1
ATOM 674 N N . SER A 1 85 ? 22.232 6.393 -23.219 1.00 97.38 85 SER A N 1
ATOM 675 C CA . SER A 1 85 ? 20.782 6.609 -23.219 1.00 97.38 85 SER A CA 1
ATOM 676 C C . SER A 1 85 ? 20.081 5.722 -22.187 1.00 97.38 85 SER A C 1
ATOM 678 O O . SER A 1 85 ? 19.219 6.200 -21.446 1.00 97.38 85 SER A O 1
ATOM 680 N N . GLN A 1 86 ? 20.470 4.448 -22.111 1.00 98.12 86 GLN A N 1
ATOM 681 C CA . GLN A 1 86 ? 19.927 3.504 -21.138 1.00 98.12 86 GLN A CA 1
ATOM 682 C C . GLN A 1 86 ? 20.253 3.928 -19.700 1.00 98.12 86 GLN A C 1
ATOM 684 O O . GLN A 1 86 ? 19.353 4.000 -18.864 1.00 98.12 86 GLN A O 1
ATOM 689 N N . LEU A 1 87 ? 21.502 4.319 -19.437 1.00 98.19 87 LEU A N 1
ATOM 690 C CA . LEU A 1 87 ? 21.936 4.783 -18.120 1.00 98.19 87 LEU A CA 1
ATOM 691 C C . LEU A 1 87 ? 21.136 6.006 -17.652 1.00 98.19 87 LEU A C 1
ATOM 693 O O . LEU A 1 87 ? 20.732 6.089 -16.496 1.00 98.19 87 LEU A O 1
ATOM 697 N N . ASN A 1 88 ? 20.860 6.952 -18.552 1.00 97.94 88 ASN A N 1
ATOM 698 C CA . ASN A 1 88 ? 20.081 8.142 -18.213 1.00 97.94 88 ASN A CA 1
ATOM 699 C C . ASN A 1 88 ? 18.613 7.808 -17.879 1.00 97.94 88 ASN A C 1
ATOM 701 O O . ASN A 1 88 ? 18.008 8.430 -16.999 1.00 97.94 88 ASN A O 1
ATOM 705 N N . LYS A 1 89 ? 18.042 6.804 -18.556 1.00 97.94 89 LYS A N 1
ATOM 706 C CA . LYS A 1 89 ? 16.702 6.291 -18.251 1.00 97.94 89 LYS A CA 1
ATOM 707 C C . LYS A 1 89 ? 16.665 5.646 -16.866 1.00 97.94 89 LYS A C 1
ATOM 709 O O . LYS A 1 89 ? 15.791 5.985 -16.071 1.00 97.94 89 LYS A O 1
ATOM 714 N N . GLU A 1 90 ? 17.628 4.779 -16.564 1.00 97.94 90 GLU A N 1
ATOM 715 C CA . GLU A 1 90 ? 17.748 4.123 -15.256 1.00 97.94 90 GLU A CA 1
ATOM 716 C C . GLU A 1 90 ? 17.969 5.134 -14.129 1.00 97.94 90 GLU A C 1
ATOM 718 O O . GLU A 1 90 ? 17.293 5.069 -13.107 1.00 97.94 90 GLU A O 1
ATOM 723 N N . TYR A 1 91 ? 18.828 6.133 -14.337 1.00 98.19 91 TYR A N 1
ATOM 724 C CA . TYR A 1 91 ? 19.045 7.208 -13.368 1.00 98.19 91 TYR A CA 1
ATOM 725 C C . TYR A 1 91 ? 17.748 7.958 -13.030 1.00 98.19 91 TYR A C 1
ATOM 727 O O . TYR A 1 91 ? 17.462 8.224 -11.862 1.00 98.19 91 TYR A O 1
ATOM 735 N N . THR A 1 92 ? 16.936 8.264 -14.045 1.00 97.75 92 THR A N 1
ATOM 736 C CA . THR A 1 92 ? 15.645 8.941 -13.849 1.00 97.75 92 THR A CA 1
ATOM 737 C C . THR A 1 92 ? 14.678 8.061 -13.055 1.00 97.75 92 THR A C 1
ATOM 739 O O . THR A 1 92 ? 14.075 8.530 -12.094 1.00 97.75 92 THR A O 1
ATOM 742 N N . GLN A 1 93 ? 14.594 6.769 -13.386 1.00 98.06 93 GLN A N 1
ATOM 743 C CA . GLN A 1 93 ? 13.765 5.813 -12.646 1.00 98.06 93 GLN A CA 1
ATOM 744 C C . GLN A 1 93 ? 14.202 5.689 -11.183 1.00 98.06 93 GLN A C 1
ATOM 746 O O . GLN A 1 93 ? 13.366 5.760 -10.284 1.00 98.06 93 GLN A O 1
ATOM 751 N N . ILE A 1 94 ? 15.507 5.561 -10.929 1.00 98.00 94 ILE A N 1
ATOM 752 C CA . ILE A 1 94 ? 16.059 5.489 -9.571 1.00 98.00 94 ILE A CA 1
ATOM 753 C C . ILE A 1 94 ? 15.682 6.746 -8.783 1.00 98.00 94 ILE A C 1
ATOM 755 O O . ILE A 1 94 ? 15.187 6.644 -7.660 1.00 98.00 94 ILE A O 1
ATOM 759 N N . LYS A 1 95 ? 15.826 7.928 -9.384 1.00 97.88 95 LYS A N 1
ATOM 760 C CA . LYS A 1 95 ? 15.453 9.197 -8.752 1.00 97.88 95 LYS A CA 1
ATOM 761 C C . LYS A 1 95 ? 13.966 9.255 -8.378 1.00 97.88 95 LYS A C 1
ATOM 763 O O . LYS A 1 95 ? 13.636 9.652 -7.261 1.00 97.88 95 LYS A O 1
ATOM 768 N N . ASP A 1 96 ? 13.079 8.831 -9.275 1.00 96.88 96 ASP A N 1
ATOM 769 C CA . ASP A 1 96 ? 11.635 8.821 -9.015 1.00 96.88 96 ASP A CA 1
ATOM 770 C C . ASP A 1 96 ? 11.271 7.820 -7.908 1.00 96.88 96 ASP A C 1
ATOM 772 O O . ASP A 1 96 ? 10.490 8.132 -7.003 1.00 96.88 96 ASP A O 1
ATOM 776 N N . THR A 1 97 ? 11.890 6.634 -7.921 1.00 97.50 97 THR A N 1
ATOM 777 C CA . THR A 1 97 ? 11.694 5.635 -6.858 1.00 97.50 97 THR A CA 1
ATOM 778 C C . THR A 1 97 ? 12.198 6.124 -5.502 1.00 97.50 97 THR A C 1
ATOM 780 O O . THR A 1 97 ? 11.533 5.892 -4.491 1.00 97.50 97 THR A O 1
ATOM 783 N N . GLN A 1 98 ? 13.312 6.863 -5.461 1.00 97.88 98 GLN A N 1
ATOM 784 C CA . GLN A 1 98 ? 13.823 7.465 -4.232 1.00 97.88 98 GLN A CA 1
ATOM 785 C C . GLN A 1 98 ? 12.818 8.467 -3.648 1.00 97.88 98 GLN A C 1
ATOM 787 O O . GLN A 1 98 ? 12.494 8.390 -2.463 1.00 97.88 98 GLN A O 1
ATOM 792 N N . ALA A 1 99 ? 12.259 9.352 -4.478 1.00 97.00 99 ALA A N 1
ATOM 793 C CA . ALA A 1 99 ? 11.260 10.322 -4.032 1.00 97.00 99 ALA A CA 1
ATOM 794 C C . ALA A 1 99 ? 9.991 9.640 -3.477 1.00 97.00 99 ALA A C 1
ATOM 796 O O . ALA A 1 99 ? 9.436 10.058 -2.455 1.00 97.00 99 ALA A O 1
ATOM 797 N N . ALA A 1 100 ? 9.539 8.553 -4.112 1.00 96.69 100 ALA A N 1
ATOM 798 C CA . ALA A 1 100 ? 8.409 7.762 -3.624 1.00 96.69 100 ALA A CA 1
ATOM 799 C C . ALA A 1 100 ? 8.710 7.073 -2.278 1.00 96.69 100 ALA A C 1
ATOM 801 O O . ALA A 1 100 ? 7.846 7.020 -1.391 1.00 96.69 100 ALA A O 1
ATOM 802 N N . LEU A 1 101 ? 9.937 6.579 -2.099 1.00 97.38 101 LEU A N 1
ATOM 803 C CA . LEU A 1 101 ? 10.376 5.927 -0.867 1.00 97.38 101 LEU A CA 1
ATOM 804 C C . LEU A 1 101 ? 10.452 6.921 0.297 1.00 97.38 101 LEU A C 1
ATOM 806 O O . LEU A 1 101 ? 9.943 6.629 1.379 1.00 97.38 101 LEU A O 1
ATOM 810 N N . GLU A 1 102 ? 10.977 8.125 0.065 1.00 97.81 102 GLU A N 1
ATOM 811 C CA . GLU A 1 102 ? 11.013 9.204 1.062 1.00 97.81 102 GLU A CA 1
ATOM 812 C C . GLU A 1 102 ? 9.601 9.605 1.522 1.00 97.81 102 GLU A C 1
ATOM 814 O O . GLU A 1 102 ? 9.334 9.716 2.725 1.00 97.81 102 GLU A O 1
ATOM 819 N N . LYS A 1 103 ? 8.650 9.731 0.583 1.00 97.06 103 LYS A N 1
ATOM 820 C CA . LYS A 1 103 ? 7.237 10.000 0.902 1.00 97.06 103 LYS A CA 1
ATOM 821 C C . LYS A 1 103 ? 6.627 8.886 1.758 1.00 97.06 103 LYS A C 1
ATOM 823 O O . LYS A 1 103 ? 5.936 9.160 2.743 1.00 97.06 103 LYS A O 1
ATOM 828 N N . THR A 1 104 ? 6.897 7.632 1.404 1.00 96.06 104 THR A N 1
ATOM 829 C CA . THR A 1 104 ? 6.406 6.459 2.143 1.00 96.06 104 THR A CA 1
ATOM 830 C C . THR A 1 104 ? 6.992 6.416 3.554 1.00 96.06 104 THR A C 1
ATOM 832 O O . THR A 1 104 ? 6.267 6.209 4.528 1.00 96.06 104 THR A O 1
ATOM 835 N N . GLN A 1 105 ? 8.287 6.697 3.697 1.00 97.50 105 GLN A N 1
ATOM 836 C CA . GLN A 1 105 ? 8.965 6.757 4.989 1.00 97.50 105 GLN A CA 1
ATOM 837 C C . GLN A 1 105 ? 8.376 7.848 5.897 1.00 97.50 105 GLN A C 1
ATOM 839 O O . GLN A 1 105 ? 8.151 7.604 7.087 1.00 97.50 105 GLN A O 1
ATOM 844 N N . ALA A 1 106 ? 8.075 9.029 5.351 1.00 96.94 106 ALA A N 1
ATOM 845 C CA . ALA A 1 106 ? 7.426 10.109 6.092 1.00 96.94 106 ALA A CA 1
ATOM 846 C C . ALA A 1 106 ? 6.016 9.718 6.574 1.00 96.94 106 ALA A C 1
ATOM 848 O O . ALA A 1 106 ? 5.669 9.949 7.737 1.00 96.94 106 ALA A O 1
ATOM 849 N N . SER A 1 107 ? 5.228 9.068 5.712 1.00 96.00 107 SER A N 1
ATOM 850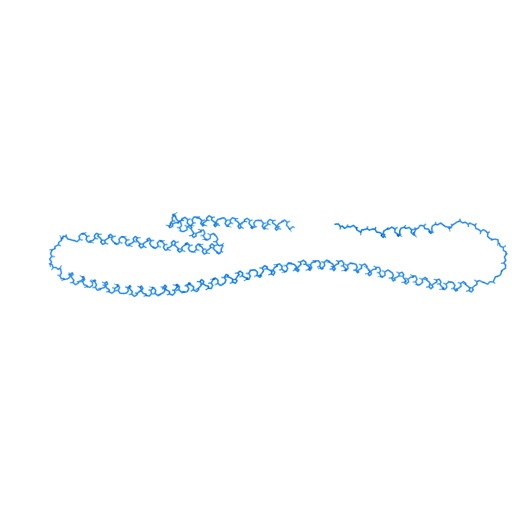 C CA . SER A 1 107 ? 3.900 8.546 6.061 1.00 96.00 107 SER A CA 1
ATOM 851 C C . SER A 1 107 ? 3.975 7.506 7.188 1.00 96.00 107 SER A C 1
ATOM 853 O O . SER A 1 107 ? 3.305 7.638 8.216 1.00 96.00 107 SER A O 1
ATOM 855 N N . ASN A 1 108 ? 4.888 6.537 7.065 1.00 94.75 108 ASN A N 1
ATOM 856 C CA . ASN A 1 108 ? 5.112 5.500 8.075 1.00 94.75 108 ASN A CA 1
ATOM 857 C C . ASN A 1 108 ? 5.552 6.080 9.425 1.00 94.75 108 ASN A C 1
ATOM 859 O O . ASN A 1 108 ? 5.108 5.616 10.478 1.00 94.75 108 ASN A O 1
ATOM 863 N N . LYS A 1 109 ? 6.389 7.126 9.425 1.00 97.44 109 LYS A N 1
ATOM 864 C CA . LYS A 1 109 ? 6.788 7.831 10.654 1.00 97.44 109 LYS A CA 1
ATOM 865 C C . LYS A 1 109 ? 5.578 8.452 11.359 1.00 97.44 109 LYS A C 1
ATOM 867 O O . LYS A 1 109 ? 5.445 8.321 12.576 1.00 97.44 109 LYS A O 1
ATOM 872 N N . THR A 1 110 ? 4.684 9.087 10.603 1.00 96.94 110 THR A N 1
ATOM 873 C CA . THR A 1 110 ? 3.443 9.673 11.132 1.00 96.94 110 THR A CA 1
ATOM 874 C C . THR A 1 110 ? 2.522 8.600 11.713 1.00 96.94 110 THR A C 1
ATOM 876 O O . THR A 1 110 ? 2.073 8.737 12.853 1.00 96.94 110 THR A O 1
ATOM 879 N N . ALA A 1 111 ? 2.307 7.499 10.985 1.00 95.69 111 ALA A N 1
ATOM 880 C CA . ALA A 1 111 ? 1.502 6.371 11.452 1.00 95.69 111 ALA A CA 1
ATOM 881 C C . ALA A 1 111 ? 2.057 5.770 12.754 1.00 95.69 111 ALA A C 1
ATOM 883 O O . ALA A 1 111 ? 1.322 5.595 13.726 1.00 95.69 111 ALA A O 1
ATOM 884 N N . ARG A 1 112 ? 3.376 5.549 12.830 1.00 96.69 112 ARG A N 1
ATOM 885 C CA . ARG A 1 112 ? 4.043 5.036 14.037 1.00 96.69 112 ARG A CA 1
ATOM 886 C C . ARG A 1 112 ? 3.847 5.955 15.244 1.00 96.69 112 ARG A C 1
ATOM 888 O O . ARG A 1 112 ? 3.591 5.471 16.345 1.00 96.69 112 ARG A O 1
ATOM 895 N N . ASN A 1 113 ? 3.952 7.269 15.053 1.00 95.94 113 ASN A N 1
ATOM 896 C CA . ASN A 1 113 ? 3.731 8.236 16.130 1.00 95.94 113 ASN A CA 1
ATOM 897 C C . ASN A 1 113 ? 2.279 8.220 16.618 1.00 95.94 113 ASN A C 1
ATOM 899 O O . ASN A 1 113 ? 2.043 8.242 17.828 1.00 95.94 113 ASN A O 1
ATOM 903 N N . ARG A 1 114 ? 1.314 8.123 15.695 1.00 96.75 114 ARG A N 1
ATOM 904 C CA . ARG A 1 114 ? -0.106 7.988 16.036 1.00 96.75 114 ARG A CA 1
ATOM 905 C C . ARG A 1 114 ? -0.361 6.721 16.856 1.00 96.75 114 ARG A C 1
ATOM 907 O O . ARG A 1 114 ? -0.931 6.819 17.940 1.00 96.75 114 ARG A O 1
ATOM 914 N N . LEU A 1 115 ? 0.118 5.569 16.383 1.00 97.12 115 LEU A N 1
ATOM 915 C CA . LEU A 1 115 ? -0.035 4.284 17.073 1.00 97.12 115 LEU A CA 1
ATOM 916 C C . LEU A 1 115 ? 0.606 4.301 18.462 1.00 97.12 115 LEU A C 1
ATOM 918 O O . LEU A 1 115 ? 0.013 3.818 19.420 1.00 97.12 115 LEU A O 1
ATOM 922 N N . LYS A 1 116 ? 1.783 4.921 18.613 1.00 97.56 116 LYS A N 1
ATOM 923 C CA . LYS A 1 116 ? 2.419 5.100 19.926 1.00 97.56 116 LYS A CA 1
ATOM 924 C C . LYS A 1 116 ? 1.532 5.909 20.883 1.00 97.56 116 LYS A C 1
ATOM 926 O O . LYS A 1 116 ? 1.453 5.581 22.065 1.00 97.56 116 LYS A O 1
ATOM 931 N N . GLY A 1 117 ? 0.864 6.948 20.379 1.00 94.94 117 GLY A N 1
ATOM 932 C CA . GLY A 1 117 ? -0.087 7.745 21.154 1.00 94.94 117 GLY A CA 1
ATOM 933 C C . GLY A 1 117 ? -1.341 6.961 21.552 1.00 94.94 117 GLY A C 1
ATOM 934 O O . GLY A 1 117 ? -1.761 7.019 22.705 1.00 94.94 117 GLY A O 1
ATOM 935 N N . GLU A 1 118 ? -1.921 6.197 20.627 1.00 96.25 118 GLU A N 1
ATOM 936 C CA . GLU A 1 118 ? -3.074 5.327 20.906 1.00 96.25 118 GLU A CA 1
ATOM 937 C C . GLU A 1 118 ? -2.721 4.206 21.899 1.00 96.25 118 GLU A C 1
ATOM 939 O O . GLU A 1 118 ? -3.491 3.933 22.821 1.00 96.25 118 GLU A O 1
ATOM 944 N N . LEU A 1 119 ? -1.520 3.631 21.799 1.00 97.81 119 LEU A N 1
ATOM 945 C CA . LEU A 1 119 ? -1.012 2.635 22.745 1.00 97.81 119 LEU A CA 1
ATOM 946 C C . LEU A 1 119 ? -0.869 3.203 24.167 1.00 97.81 119 LEU A C 1
ATOM 948 O O . LEU A 1 119 ? -1.189 2.537 25.149 1.00 97.81 119 LEU A O 1
ATOM 952 N N . ALA A 1 120 ? -0.418 4.452 24.299 1.00 97.44 120 ALA A N 1
ATOM 953 C CA . ALA A 1 120 ? -0.339 5.103 25.604 1.00 97.44 120 ALA A CA 1
ATOM 954 C C . ALA A 1 120 ? -1.735 5.307 26.219 1.00 97.44 120 ALA A C 1
ATOM 956 O O . ALA A 1 120 ? -1.936 5.019 27.397 1.00 97.44 120 ALA A O 1
ATOM 957 N N . LYS A 1 121 ? -2.713 5.748 25.415 1.00 96.69 121 LYS A N 1
ATOM 958 C CA . LYS A 1 121 ? -4.102 5.940 25.865 1.00 96.69 121 LYS A CA 1
ATOM 959 C C . LYS A 1 121 ? -4.750 4.626 26.297 1.00 96.69 121 LYS A C 1
ATOM 961 O O . LYS A 1 121 ? -5.332 4.566 27.373 1.00 96.69 121 LYS A O 1
ATOM 966 N N . THR A 1 122 ? -4.605 3.571 25.496 1.00 96.38 122 THR A N 1
ATOM 967 C CA . THR A 1 122 ? -5.156 2.242 25.816 1.00 96.38 122 THR A CA 1
ATOM 968 C C . THR A 1 122 ? -4.542 1.665 27.087 1.00 96.38 122 THR A C 1
ATOM 970 O O . THR A 1 122 ? -5.272 1.118 27.909 1.00 96.38 122 THR A O 1
ATOM 973 N N . LYS A 1 123 ? -3.237 1.866 27.317 1.00 97.88 123 LYS A N 1
ATOM 974 C CA . LYS A 1 123 ? -2.590 1.477 28.577 1.00 97.88 123 LYS A CA 1
ATOM 975 C C . LYS A 1 123 ? -3.204 2.189 29.787 1.00 97.88 123 LYS A C 1
ATOM 977 O O . LYS A 1 123 ? -3.471 1.540 30.791 1.00 97.88 123 LYS A O 1
ATOM 982 N N . VAL A 1 124 ? -3.466 3.494 29.687 1.00 97.75 124 VAL A N 1
ATOM 983 C CA . VAL A 1 124 ? -4.118 4.261 30.766 1.00 97.75 124 VAL A CA 1
ATOM 984 C C . VAL A 1 124 ? -5.542 3.761 31.025 1.00 97.75 124 VAL A C 1
ATOM 986 O O . VAL A 1 124 ? -5.913 3.538 32.175 1.00 97.75 124 VAL A O 1
ATOM 989 N N . SER A 1 125 ? -6.333 3.540 29.972 1.00 95.44 125 SER A N 1
ATOM 990 C CA . SER A 1 125 ? -7.690 2.994 30.103 1.00 95.44 125 SER A CA 1
ATOM 991 C C . SER A 1 125 ? -7.698 1.603 30.738 1.00 95.44 125 SER A C 1
ATOM 993 O O . SER A 1 125 ? -8.548 1.329 31.582 1.00 95.44 125 SER A O 1
ATOM 995 N N . LEU A 1 126 ? -6.740 0.744 30.380 1.00 97.38 126 LEU A N 1
ATOM 996 C CA . LEU A 1 126 ? -6.612 -0.596 30.947 1.00 97.38 126 LEU A CA 1
ATOM 997 C C . LEU A 1 126 ? -6.341 -0.551 32.455 1.00 97.38 126 LEU A C 1
ATOM 999 O O . LEU A 1 126 ? -6.977 -1.285 33.206 1.00 97.38 126 LEU A O 1
ATOM 1003 N N . GLU A 1 127 ? -5.433 0.316 32.907 1.00 97.19 127 GLU A N 1
ATOM 1004 C CA . GLU A 1 127 ? -5.161 0.474 34.341 1.00 97.19 127 GLU A CA 1
ATOM 1005 C C . GLU A 1 127 ? -6.388 1.000 35.099 1.00 97.19 127 GLU A C 1
ATOM 1007 O O . GLU A 1 127 ? -6.701 0.499 36.178 1.00 97.19 127 GLU A O 1
ATOM 1012 N N . LYS A 1 128 ? -7.159 1.921 34.504 1.00 97.12 128 LYS A N 1
ATOM 1013 C CA . LYS A 1 128 ? -8.422 2.386 35.096 1.00 97.12 128 LYS A CA 1
ATOM 1014 C C . LYS A 1 128 ? -9.442 1.253 35.246 1.00 97.12 128 LYS A C 1
ATOM 1016 O O . LYS A 1 128 ? -10.050 1.125 36.304 1.00 97.12 128 LYS A O 1
ATOM 1021 N N . ILE A 1 129 ? -9.610 0.418 34.219 1.00 95.25 129 ILE A N 1
ATOM 1022 C CA . ILE A 1 129 ? -10.532 -0.729 34.267 1.00 95.25 129 ILE A CA 1
ATOM 1023 C C . ILE A 1 129 ? -10.102 -1.725 35.349 1.00 95.25 129 ILE A C 1
ATOM 1025 O O . ILE A 1 129 ? -10.945 -2.21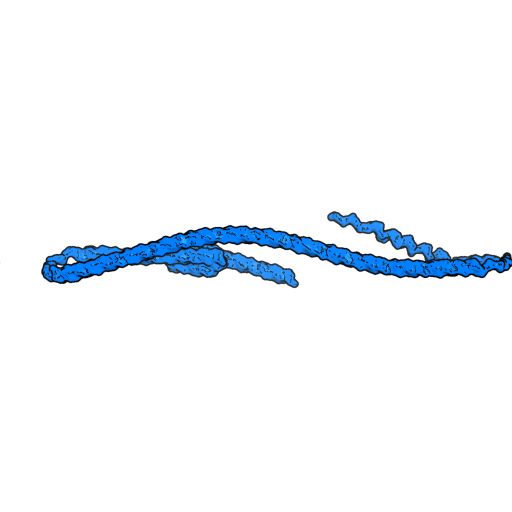1 36.097 1.00 95.25 129 ILE A O 1
ATOM 1029 N N . LYS A 1 130 ? -8.798 -2.001 35.479 1.00 96.88 130 LYS A N 1
ATOM 1030 C CA . LYS A 1 130 ? -8.281 -2.866 36.552 1.00 96.88 130 LYS A CA 1
ATOM 1031 C C . LYS A 1 130 ? -8.611 -2.319 37.940 1.00 96.88 130 LYS A C 1
ATOM 1033 O O . LYS A 1 130 ? -9.009 -3.090 38.807 1.00 96.88 130 LYS A O 1
ATOM 1038 N N . GLN A 1 131 ? -8.466 -1.010 38.145 1.00 96.50 131 GLN A N 1
ATOM 1039 C CA . GLN A 1 131 ? -8.808 -0.378 39.417 1.00 96.50 131 GLN A CA 1
ATOM 1040 C C . GLN A 1 131 ? -10.310 -0.497 39.718 1.00 96.50 131 GLN A C 1
ATOM 1042 O O . GLN A 1 131 ? -10.679 -0.935 40.804 1.00 96.50 131 GLN A O 1
ATOM 1047 N N . GLN A 1 132 ? -11.167 -0.201 38.737 1.00 96.56 132 GLN A N 1
ATOM 1048 C CA . GLN A 1 132 ? -12.620 -0.340 38.885 1.00 96.56 132 GLN A CA 1
ATOM 1049 C C . GLN A 1 132 ? -13.043 -1.788 39.170 1.00 96.56 132 GLN A C 1
ATOM 1051 O O . GLN A 1 132 ? -13.964 -2.023 39.945 1.00 96.56 132 GLN A O 1
ATOM 1056 N N . LEU A 1 133 ? -12.359 -2.771 38.576 1.00 96.00 133 LEU A N 1
ATOM 1057 C CA . LEU A 1 133 ? -12.612 -4.184 38.850 1.00 96.00 133 LEU A CA 1
ATOM 1058 C C . LEU A 1 133 ? -12.273 -4.550 40.304 1.00 96.00 133 LEU A C 1
ATOM 1060 O O . LEU A 1 133 ? -13.025 -5.283 40.940 1.00 96.00 133 LEU A O 1
ATOM 1064 N N . ALA A 1 134 ? -11.172 -4.020 40.841 1.00 96.38 134 ALA A N 1
ATOM 1065 C CA . ALA A 1 134 ? -10.795 -4.239 42.236 1.00 96.38 134 ALA A CA 1
ATOM 1066 C C . ALA A 1 134 ? -11.807 -3.611 43.212 1.00 96.38 134 ALA A C 1
ATOM 1068 O O . ALA A 1 134 ? -12.185 -4.246 44.194 1.00 96.38 134 ALA A O 1
ATOM 1069 N N . GLU A 1 135 ? -12.282 -2.396 42.921 1.00 95.50 135 GLU A N 1
ATOM 1070 C CA . GLU A 1 135 ? -13.334 -1.721 43.695 1.00 95.50 135 GLU A CA 1
ATOM 1071 C C . GLU A 1 135 ? -14.640 -2.532 43.684 1.00 95.50 135 GLU A C 1
ATOM 1073 O O . GLU A 1 135 ? -15.219 -2.792 44.739 1.00 95.50 135 GLU A O 1
ATOM 1078 N N . MET A 1 136 ? -15.047 -3.037 42.517 1.00 93.94 136 MET A N 1
ATOM 1079 C CA . MET A 1 136 ? -16.244 -3.869 42.371 1.00 93.94 136 MET A CA 1
ATOM 1080 C C . MET A 1 136 ? -16.155 -5.188 43.155 1.00 93.94 136 MET A C 1
ATOM 1082 O O . MET A 1 136 ? -17.150 -5.640 43.723 1.00 93.94 136 MET A O 1
ATOM 1086 N N . GLU A 1 137 ? -14.973 -5.808 43.230 1.00 94.25 137 GLU A N 1
ATOM 1087 C CA . GLU A 1 137 ? -14.774 -7.023 44.030 1.00 94.25 137 GLU A CA 1
ATOM 1088 C C . GLU A 1 137 ? -14.902 -6.729 45.538 1.00 94.25 137 GLU A C 1
ATOM 1090 O O . GLU A 1 137 ? -15.491 -7.520 46.280 1.00 94.25 137 GLU A O 1
ATOM 1095 N N . LEU A 1 138 ? -14.416 -5.568 46.000 1.00 95.38 138 LEU A N 1
ATOM 1096 C CA . LEU A 1 138 ? -14.599 -5.121 47.387 1.00 95.38 138 LEU A CA 1
ATOM 1097 C C . LEU A 1 138 ? -16.075 -4.851 47.706 1.00 95.38 138 LEU A C 1
ATOM 1099 O O . LEU A 1 138 ? -16.576 -5.312 48.736 1.00 95.38 138 LEU A O 1
ATOM 1103 N N . GLU A 1 139 ? -16.785 -4.151 46.821 1.00 95.31 139 GLU A N 1
ATOM 1104 C CA . GLU A 1 139 ? -18.218 -3.876 46.971 1.00 95.31 139 GLU A CA 1
ATOM 1105 C C . GLU A 1 139 ? -19.046 -5.164 47.001 1.00 95.31 139 GLU A C 1
ATOM 1107 O O . GLU A 1 139 ? -19.889 -5.336 47.883 1.00 95.31 139 GLU A O 1
ATOM 1112 N N . LYS A 1 140 ? -18.760 -6.111 46.103 1.00 94.69 140 LYS A N 1
ATOM 1113 C CA . LYS A 1 140 ? -19.389 -7.438 46.075 1.00 94.69 140 LYS A CA 1
ATOM 1114 C C . LYS A 1 140 ? -19.205 -8.184 47.396 1.00 94.69 140 LYS A C 1
ATOM 1116 O O . LYS A 1 140 ? -20.172 -8.735 47.920 1.00 94.69 140 LYS A O 1
ATOM 1121 N N . ASN A 1 141 ? -17.992 -8.197 47.949 1.00 93.81 141 ASN A N 1
ATOM 1122 C CA . ASN A 1 141 ? -17.719 -8.859 49.227 1.00 93.81 141 ASN A CA 1
ATOM 1123 C C . ASN A 1 141 ? -18.457 -8.180 50.392 1.00 93.81 141 ASN A C 1
ATOM 1125 O O . ASN A 1 141 ? -19.015 -8.863 51.249 1.00 93.81 141 ASN A O 1
ATOM 1129 N N . SER A 1 142 ? -18.522 -6.845 50.393 1.00 91.88 142 SER A N 1
ATOM 1130 C CA . SER A 1 142 ? -19.292 -6.069 51.374 1.00 91.88 142 SER A CA 1
ATOM 1131 C C . SER A 1 142 ? -20.792 -6.369 51.300 1.00 91.88 142 SER A C 1
ATOM 1133 O O . SER A 1 142 ? -21.432 -6.626 52.320 1.00 91.88 142 SER A O 1
ATOM 1135 N N . LEU A 1 143 ? -21.360 -6.395 50.091 1.00 92.44 143 LEU A N 1
ATOM 1136 C CA . LEU A 1 143 ? -22.765 -6.739 49.873 1.00 92.44 143 LEU A CA 1
ATOM 1137 C C . LEU A 1 143 ? -23.069 -8.176 50.294 1.00 92.44 143 LEU A C 1
ATOM 1139 O O . LEU A 1 143 ? -24.086 -8.406 50.942 1.00 92.44 143 LEU A O 1
ATOM 1143 N N . LYS A 1 144 ? -22.172 -9.122 49.994 1.00 93.38 144 LYS A N 1
ATOM 1144 C CA . LYS A 1 144 ? -22.301 -10.513 50.438 1.00 93.38 144 LYS A CA 1
ATOM 1145 C C . LYS A 1 144 ? -22.371 -10.612 51.965 1.00 93.38 144 LYS A C 1
ATOM 1147 O O . LYS A 1 144 ? -23.280 -11.248 52.482 1.00 93.38 144 LYS A O 1
ATOM 1152 N N . ALA A 1 145 ? -21.477 -9.926 52.679 1.00 91.81 145 ALA A N 1
ATOM 1153 C CA . ALA A 1 145 ? -21.489 -9.912 54.142 1.00 91.81 145 ALA A CA 1
ATOM 1154 C C . ALA A 1 145 ? -22.778 -9.291 54.713 1.00 91.81 145 ALA A C 1
ATOM 1156 O O . ALA A 1 145 ? -23.349 -9.804 55.673 1.00 91.81 145 ALA A O 1
ATOM 1157 N N . LYS A 1 146 ? -23.276 -8.200 54.110 1.00 91.75 146 LYS A N 1
ATOM 1158 C CA . LYS A 1 146 ? -24.563 -7.599 54.504 1.00 91.75 146 LYS A CA 1
ATOM 1159 C C . LYS A 1 146 ? -25.739 -8.552 54.282 1.00 91.75 146 LYS A C 1
ATOM 1161 O O . LYS A 1 146 ? -26.647 -8.573 55.109 1.00 91.75 146 LYS A O 1
ATOM 1166 N N . LEU A 1 147 ? -25.720 -9.319 53.191 1.00 87.31 147 LEU A N 1
ATOM 1167 C CA . LEU A 1 147 ? -26.747 -10.310 52.876 1.00 87.31 147 LEU A CA 1
ATOM 1168 C C . LEU A 1 147 ? -26.770 -11.432 53.923 1.00 87.31 147 LEU A C 1
ATOM 1170 O O . LEU A 1 147 ? -27.824 -11.699 54.488 1.00 87.31 147 LEU A O 1
ATOM 1174 N N . GLU A 1 148 ? -25.603 -11.993 54.257 1.00 89.44 148 GLU A N 1
ATOM 1175 C CA . GLU A 1 148 ? -25.463 -13.026 55.297 1.00 89.44 148 GLU A CA 1
ATOM 1176 C C . GLU A 1 148 ? -25.984 -12.534 56.662 1.00 89.44 148 GLU A C 1
ATOM 1178 O O . GLU A 1 148 ? -26.672 -13.267 57.373 1.00 89.44 148 GLU A O 1
ATOM 1183 N N . MET A 1 149 ? -25.725 -11.268 57.027 1.00 82.75 149 MET A N 1
ATOM 1184 C CA . MET A 1 149 ? -26.284 -10.693 58.258 1.00 82.75 149 MET A CA 1
ATOM 1185 C C . MET A 1 149 ? -27.810 -10.561 58.210 1.00 82.75 149 MET A C 1
ATOM 1187 O O . MET A 1 149 ? -28.478 -10.883 59.191 1.00 82.75 149 MET A O 1
ATOM 1191 N N . LEU A 1 150 ? -28.376 -10.082 57.099 1.00 80.62 150 LEU A N 1
ATOM 1192 C CA . LEU A 1 150 ? -29.828 -9.958 56.926 1.00 80.62 150 LEU A CA 1
ATOM 1193 C C . LEU A 1 150 ? -30.522 -11.321 57.008 1.00 80.62 150 LEU A C 1
ATOM 1195 O O . LEU A 1 150 ? -31.516 -11.452 57.719 1.00 80.62 150 LEU A O 1
ATOM 1199 N N . GLU A 1 151 ? -29.969 -12.340 56.351 1.00 81.50 151 GLU A N 1
ATOM 1200 C CA . GLU A 1 151 ? -30.463 -13.720 56.415 1.00 81.50 151 GLU A CA 1
ATOM 1201 C C . GLU A 1 151 ? -30.448 -14.253 57.855 1.00 81.50 151 GLU A C 1
ATOM 1203 O O . GLU A 1 151 ? -31.473 -14.728 58.345 1.00 81.50 151 GLU A O 1
ATOM 1208 N N . ALA A 1 152 ? -29.346 -14.059 58.587 1.00 78.94 152 ALA A N 1
ATOM 1209 C CA . ALA A 1 152 ? -29.251 -14.450 59.995 1.00 78.94 152 ALA A CA 1
ATOM 1210 C C . ALA A 1 152 ? -30.240 -13.694 60.905 1.00 78.94 152 ALA A C 1
ATOM 1212 O O . ALA A 1 152 ? -30.693 -14.224 61.921 1.00 78.94 152 ALA A O 1
ATOM 1213 N N . THR A 1 153 ? -30.587 -12.450 60.561 1.00 74.44 153 THR A N 1
ATOM 1214 C CA . THR A 1 153 ? -31.562 -11.646 61.317 1.00 74.44 153 THR A CA 1
ATOM 1215 C C . THR A 1 153 ? -32.998 -12.100 61.031 1.00 74.44 153 THR A C 1
ATOM 1217 O O . THR A 1 153 ? -33.812 -12.163 61.955 1.00 74.44 153 THR A O 1
ATOM 1220 N N . ASN A 1 154 ? -33.289 -12.491 59.786 1.00 62.84 154 ASN A N 1
ATOM 1221 C CA . ASN A 1 154 ? -34.570 -13.065 59.364 1.00 62.84 154 ASN A CA 1
ATOM 1222 C C . ASN A 1 154 ? -34.816 -14.466 59.952 1.00 62.84 154 ASN A C 1
ATOM 1224 O O . ASN A 1 154 ? -35.925 -14.770 60.387 1.00 62.84 154 ASN A O 1
ATOM 1228 N N . GLU A 1 155 ? -33.791 -15.314 60.065 1.00 59.53 155 GLU A N 1
ATOM 1229 C CA . GLU A 1 155 ? -33.895 -16.599 60.785 1.00 59.53 155 GLU A CA 1
ATOM 1230 C C . GLU A 1 155 ? -34.140 -16.425 62.296 1.00 59.53 155 GLU A C 1
ATOM 1232 O O . GLU A 1 155 ? -34.673 -17.312 62.967 1.00 59.53 155 GLU A O 1
ATOM 1237 N N . LYS A 1 156 ? -33.753 -15.272 62.856 1.00 57.88 156 LYS A N 1
ATOM 1238 C CA . LYS A 1 156 ? -33.969 -14.937 64.269 1.00 57.88 156 LYS A CA 1
ATOM 1239 C C . LYS A 1 156 ? -35.365 -14.365 64.523 1.00 57.88 156 LYS A C 1
ATOM 1241 O O . LYS A 1 156 ? -35.985 -14.707 65.526 1.00 57.88 156 LYS A O 1
ATOM 1246 N N . THR A 1 157 ? -35.873 -13.536 63.614 1.00 49.34 157 THR A N 1
ATOM 1247 C CA . THR A 1 157 ? -37.246 -13.000 63.669 1.00 49.34 157 THR A CA 1
ATOM 1248 C C . THR A 1 157 ? -38.285 -14.085 63.387 1.00 49.34 157 THR A C 1
ATOM 1250 O O . THR A 1 157 ? -39.235 -14.197 64.148 1.00 49.34 157 THR A O 1
ATOM 1253 N N . THR A 1 158 ? -38.031 -15.021 62.466 1.00 40.50 158 THR A N 1
ATOM 1254 C CA . THR A 1 158 ? -38.906 -16.199 62.243 1.00 40.50 158 THR A CA 1
ATOM 1255 C C . THR A 1 158 ? -38.980 -17.185 63.420 1.00 40.50 158 THR A C 1
ATOM 1257 O O . THR A 1 158 ? -39.924 -17.962 63.497 1.00 40.50 158 THR A O 1
ATOM 1260 N N . LYS A 1 159 ? -38.045 -17.141 64.382 1.00 47.19 159 LYS A N 1
ATOM 1261 C CA . LYS A 1 159 ? -38.146 -17.875 65.665 1.00 47.19 159 LYS A CA 1
ATOM 1262 C C . LYS A 1 159 ? -38.791 -17.071 66.798 1.00 47.19 159 LYS A C 1
ATOM 1264 O O . LYS A 1 159 ? -39.005 -17.620 67.873 1.00 47.19 159 LYS A O 1
ATOM 1269 N N . THR A 1 160 ? -39.075 -15.788 66.576 1.00 38.91 160 THR A N 1
ATOM 1270 C CA . THR A 1 160 ? -39.709 -14.893 67.562 1.00 38.91 160 THR A CA 1
ATOM 1271 C C . THR A 1 160 ? -41.130 -14.491 67.141 1.00 38.91 160 THR A C 1
ATOM 1273 O O . THR A 1 160 ? -41.795 -13.752 67.854 1.00 38.91 160 THR A O 1
ATOM 1276 N N . GLU A 1 161 ? -41.609 -15.009 66.010 1.00 38.94 161 GLU A N 1
ATOM 1277 C CA . GLU A 1 161 ? -42.896 -14.672 65.397 1.00 38.94 161 GLU A CA 1
ATOM 1278 C C . GLU A 1 161 ? -43.708 -15.955 65.136 1.00 38.94 161 GLU A C 1
ATOM 1280 O O . GLU A 1 161 ? -44.266 -16.186 64.071 1.00 38.94 161 GLU A O 1
ATOM 1285 N N . GLU A 1 162 ? -43.747 -16.833 66.141 1.00 41.00 162 GLU A N 1
ATOM 1286 C CA . GLU A 1 162 ? -44.936 -17.641 66.402 1.00 41.00 162 GLU A CA 1
ATOM 1287 C C . GLU A 1 162 ? -45.772 -16.822 67.397 1.00 41.00 162 GLU A C 1
ATOM 1289 O O . GLU A 1 162 ? -45.323 -16.575 68.516 1.00 41.00 162 GLU A O 1
ATOM 1294 N N . VAL A 1 163 ? -46.973 -16.407 66.971 1.00 45.69 163 VAL A N 1
ATOM 1295 C CA . VAL A 1 163 ? -47.910 -15.467 67.628 1.00 45.69 163 VAL A CA 1
ATOM 1296 C C . VAL A 1 163 ? -47.485 -14.002 67.403 1.00 45.69 163 VAL A C 1
ATOM 1298 O O . VAL A 1 163 ? -46.638 -13.480 68.113 1.00 45.69 163 VAL A O 1
ATOM 1301 N N . VAL A 1 164 ? -47.970 -13.303 66.369 1.00 41.50 164 VAL A N 1
ATOM 1302 C CA . VAL A 1 164 ? -49.300 -12.660 66.311 1.00 41.50 164 VAL A CA 1
ATOM 1303 C C . VAL A 1 164 ? -49.722 -12.415 64.846 1.00 41.50 164 VAL A C 1
ATOM 1305 O O . VAL A 1 164 ? -48.922 -11.975 64.026 1.00 41.50 164 VAL A O 1
ATOM 1308 N N . ASP A 1 165 ? -50.998 -12.681 64.552 1.00 49.28 165 ASP A N 1
ATOM 1309 C CA . ASP A 1 165 ? -51.700 -12.395 63.294 1.00 49.28 165 ASP A CA 1
ATOM 1310 C C . ASP A 1 165 ? -51.821 -10.888 62.998 1.00 49.28 165 ASP A C 1
ATOM 1312 O O . ASP A 1 165 ? -52.395 -10.166 63.806 1.00 49.28 165 ASP A O 1
ATOM 1316 N N . GLU A 1 166 ? -51.418 -10.435 61.803 1.00 40.91 166 GLU A N 1
ATOM 1317 C CA . GLU A 1 166 ? -52.078 -9.308 61.114 1.00 40.91 166 GLU A CA 1
ATOM 1318 C C . GLU A 1 166 ? -51.756 -9.326 59.601 1.00 40.91 166 GLU A C 1
ATOM 1320 O O . GLU A 1 166 ? -50.819 -8.702 59.096 1.00 40.91 166 GLU A O 1
ATOM 1325 N N . ALA A 1 167 ? -52.551 -10.085 58.846 1.00 47.88 167 ALA A N 1
ATOM 1326 C CA . ALA A 1 167 ? -52.533 -10.094 57.388 1.00 47.88 167 ALA A CA 1
ATOM 1327 C C . ALA A 1 167 ? -53.366 -8.922 56.841 1.00 47.88 167 ALA A C 1
ATOM 1329 O O . ALA A 1 167 ? -54.577 -9.049 56.682 1.00 47.88 167 ALA A O 1
ATOM 1330 N N . ALA A 1 168 ? -52.727 -7.788 56.530 1.00 43.75 168 ALA A N 1
ATOM 1331 C CA . ALA A 1 168 ? -53.376 -6.735 55.732 1.00 43.75 168 ALA A CA 1
ATOM 1332 C C . ALA A 1 168 ? -52.446 -5.829 54.896 1.00 43.75 168 ALA A C 1
ATOM 1334 O O . ALA A 1 168 ? -52.953 -4.936 54.226 1.00 43.75 168 ALA A O 1
ATOM 1335 N N . ASN A 1 169 ? -51.117 -6.028 54.869 1.00 49.44 169 ASN A N 1
ATOM 1336 C CA . ASN A 1 169 ? -50.229 -5.089 54.149 1.00 49.44 169 ASN A CA 1
ATOM 1337 C C . ASN A 1 169 ? -49.086 -5.721 53.322 1.00 49.44 169 ASN A C 1
ATOM 1339 O O . ASN A 1 169 ? -48.200 -5.019 52.855 1.00 49.44 169 ASN A O 1
ATOM 1343 N N . ILE A 1 170 ? -49.089 -7.045 53.120 1.00 50.16 170 ILE A N 1
ATOM 1344 C CA . ILE A 1 170 ? -47.959 -7.785 52.505 1.00 50.16 170 ILE A CA 1
ATOM 1345 C C . ILE A 1 170 ? -48.085 -7.905 50.968 1.00 50.16 170 ILE A C 1
ATOM 1347 O O . ILE A 1 170 ? -47.115 -8.210 50.270 1.00 50.16 170 ILE A O 1
ATOM 1351 N N . GLU A 1 171 ? -49.267 -7.651 50.402 1.00 49.75 171 GLU A N 1
ATOM 1352 C CA . GLU A 1 171 ? -49.524 -7.837 48.964 1.00 49.75 171 GLU A CA 1
ATOM 1353 C C . GLU A 1 171 ? -49.059 -6.653 48.097 1.00 49.75 171 GLU A C 1
ATOM 1355 O O . GLU A 1 171 ? -48.702 -6.836 46.932 1.00 49.75 171 GLU A O 1
ATOM 1360 N N . THR A 1 172 ? -48.984 -5.449 48.667 1.00 48.62 172 THR A N 1
ATOM 1361 C CA . THR A 1 172 ? -48.550 -4.222 47.979 1.00 48.62 172 THR A CA 1
ATOM 1362 C C . THR A 1 172 ? -47.025 -4.127 47.858 1.00 48.62 172 THR A C 1
ATOM 1364 O O . THR A 1 172 ? -46.524 -3.806 46.782 1.00 48.62 172 THR A O 1
ATOM 1367 N N . GLU A 1 173 ? -46.263 -4.512 48.888 1.00 49.81 173 GLU A N 1
ATOM 1368 C CA . GLU A 1 173 ? -44.787 -4.494 48.850 1.00 49.81 173 GLU A CA 1
ATOM 1369 C C . GLU A 1 173 ? -44.182 -5.600 47.968 1.00 49.81 173 GLU A C 1
ATOM 1371 O O . GLU A 1 173 ? -43.168 -5.385 47.297 1.00 49.81 173 GLU A O 1
ATOM 1376 N N . LYS A 1 174 ? -44.813 -6.783 47.902 1.00 52.78 174 LYS A N 1
ATOM 1377 C CA . LYS A 1 174 ? -44.354 -7.872 47.019 1.00 52.78 174 LYS A CA 1
ATOM 1378 C C . LYS A 1 174 ? -44.466 -7.509 45.538 1.00 52.78 174 LYS A C 1
ATOM 1380 O O . LYS A 1 174 ? -43.596 -7.900 44.762 1.00 52.78 174 LYS A O 1
ATOM 1385 N N . ASN A 1 175 ? -45.497 -6.758 45.153 1.00 56.91 175 ASN A N 1
ATOM 1386 C CA . ASN A 1 175 ? -45.732 -6.369 43.763 1.00 56.91 175 ASN A CA 1
ATOM 1387 C C . ASN A 1 175 ? -44.711 -5.314 43.289 1.00 56.91 175 ASN A C 1
ATOM 1389 O O . ASN A 1 175 ? -44.108 -5.466 42.225 1.00 56.91 175 ASN A O 1
ATOM 1393 N N . ASP A 1 176 ? -44.409 -4.317 44.129 1.00 59.50 176 ASP A N 1
ATOM 1394 C CA . ASP A 1 176 ? -43.383 -3.305 43.837 1.00 59.50 176 ASP A CA 1
ATOM 1395 C C . ASP A 1 176 ? -41.968 -3.900 43.771 1.00 59.50 176 ASP A C 1
ATOM 1397 O O . ASP A 1 176 ? -41.169 -3.535 42.901 1.00 59.50 176 ASP A O 1
ATOM 1401 N N . PHE A 1 177 ? -41.647 -4.873 44.631 1.00 64.88 177 PHE A N 1
ATOM 1402 C CA . PHE A 1 177 ? -40.354 -5.560 44.588 1.00 64.88 177 PHE A CA 1
ATOM 1403 C C . PHE A 1 177 ? -40.186 -6.406 43.317 1.00 64.88 177 PHE A C 1
ATOM 1405 O O . PHE A 1 177 ? -39.127 -6.391 42.679 1.00 64.88 177 PHE A O 1
ATOM 1412 N N . GLU A 1 178 ? -41.232 -7.124 42.902 1.00 65.44 178 GLU A N 1
ATOM 1413 C CA . GLU A 1 178 ? -41.195 -7.941 41.689 1.00 65.44 178 GLU A CA 1
ATOM 1414 C C . GLU A 1 178 ? -41.097 -7.087 40.417 1.00 65.44 178 GLU A C 1
ATOM 1416 O O . GLU A 1 178 ? -40.362 -7.436 39.483 1.00 65.44 178 GLU A O 1
ATOM 1421 N N . GLN A 1 179 ? -41.780 -5.941 40.401 1.00 69.38 179 GLN A N 1
ATOM 1422 C CA . GLN A 1 179 ? -41.727 -4.974 39.311 1.00 69.38 179 GLN A CA 1
ATOM 1423 C C . GLN A 1 179 ? -40.350 -4.304 39.218 1.00 69.38 179 GLN A C 1
ATOM 1425 O O . GLN A 1 179 ? -39.769 -4.239 38.130 1.00 69.38 179 GLN A O 1
ATOM 1430 N N . ASN A 1 180 ? -39.765 -3.904 40.351 1.00 71.44 180 ASN A N 1
ATOM 1431 C CA . ASN A 1 180 ? -38.399 -3.380 40.401 1.00 71.44 180 ASN A CA 1
ATOM 1432 C C . ASN A 1 180 ? -37.371 -4.412 39.923 1.00 71.44 180 ASN A C 1
ATOM 1434 O O . ASN A 1 180 ? -36.467 -4.075 39.157 1.00 71.44 180 ASN A O 1
ATOM 1438 N N . ARG A 1 181 ? -37.545 -5.692 40.276 1.00 73.50 181 ARG A N 1
ATOM 1439 C CA . ARG A 1 181 ? -36.679 -6.775 39.789 1.00 73.50 181 ARG A CA 1
ATOM 1440 C C . ARG A 1 181 ? -36.774 -6.951 38.272 1.00 73.50 181 ARG A C 1
ATOM 1442 O O . ARG A 1 181 ? -35.746 -7.087 37.610 1.00 73.50 181 ARG A O 1
ATOM 1449 N N . LYS A 1 182 ? -37.985 -6.930 37.705 1.00 75.00 182 LYS A N 1
ATOM 1450 C CA . LYS A 1 182 ? -38.201 -7.019 36.247 1.00 75.00 182 LYS A CA 1
ATOM 1451 C C . LYS A 1 182 ? -37.588 -5.828 35.508 1.00 75.00 182 LYS A C 1
ATOM 1453 O O . LYS A 1 182 ? -36.936 -6.030 34.483 1.00 75.00 182 LYS A O 1
ATOM 1458 N N . ASN A 1 183 ? -37.740 -4.619 36.046 1.00 76.38 183 ASN A N 1
ATOM 1459 C CA . ASN A 1 183 ? -37.156 -3.407 35.474 1.00 76.38 183 ASN A CA 1
ATOM 1460 C C . ASN A 1 183 ? -35.623 -3.463 35.476 1.00 76.38 183 ASN A C 1
ATOM 1462 O O . ASN A 1 183 ? -35.011 -3.236 34.435 1.00 76.38 183 ASN A O 1
ATOM 1466 N N . LEU A 1 184 ? -35.012 -3.876 36.591 1.00 78.25 184 LEU A N 1
ATOM 1467 C CA . LEU A 1 184 ? -33.558 -4.004 36.704 1.00 78.25 184 LEU A CA 1
ATOM 1468 C C . LEU A 1 184 ? -32.989 -5.072 35.755 1.00 78.25 184 LEU A C 1
ATOM 1470 O O . LEU A 1 184 ? -31.938 -4.870 35.145 1.00 78.25 184 LEU A O 1
ATOM 1474 N N . ILE A 1 185 ? -33.686 -6.203 35.588 1.00 77.88 185 ILE A N 1
ATOM 1475 C CA . ILE A 1 185 ? -33.295 -7.249 34.628 1.00 77.88 185 ILE A CA 1
ATOM 1476 C C . ILE A 1 185 ? -33.340 -6.704 33.197 1.00 77.88 185 ILE A C 1
ATOM 1478 O O . ILE A 1 185 ? -32.388 -6.909 32.442 1.00 77.88 185 ILE A O 1
ATOM 1482 N N . LYS A 1 186 ? -34.410 -5.988 32.834 1.00 79.94 186 LYS A N 1
ATOM 1483 C CA . LYS A 1 186 ? -34.575 -5.401 31.500 1.00 79.94 186 LYS A CA 1
ATOM 1484 C C . LYS A 1 186 ? -33.507 -4.344 31.214 1.00 79.94 186 LYS A C 1
ATOM 1486 O O . LYS A 1 186 ? -32.890 -4.380 30.156 1.00 79.94 186 LYS A O 1
ATOM 1491 N N . GLU A 1 187 ? -33.238 -3.460 32.169 1.00 77.69 187 GLU A N 1
ATOM 1492 C CA . GLU A 1 187 ? -32.181 -2.450 32.063 1.00 77.69 187 GLU A CA 1
ATOM 1493 C C . GLU A 1 187 ? -30.796 -3.095 31.921 1.00 77.69 187 GLU A C 1
ATOM 1495 O O . GLU A 1 187 ? -30.008 -2.719 31.055 1.00 77.69 187 GLU A O 1
ATOM 1500 N N . THR A 1 188 ? -30.516 -4.135 32.709 1.00 77.38 188 THR A N 1
ATOM 1501 C CA . THR A 1 188 ? -29.250 -4.875 32.628 1.00 77.38 188 THR A CA 1
ATOM 1502 C C . THR A 1 188 ? -29.084 -5.566 31.273 1.00 77.38 188 THR A C 1
ATOM 1504 O O . THR A 1 188 ? -27.987 -5.569 30.711 1.00 77.38 188 THR A O 1
ATOM 1507 N N . GLN A 1 189 ? -30.151 -6.159 30.732 1.00 77.12 189 GLN A N 1
ATOM 1508 C CA . GLN A 1 189 ? -30.133 -6.787 29.410 1.00 77.12 189 GLN A CA 1
ATOM 1509 C C . GLN A 1 189 ? -29.901 -5.761 28.300 1.00 77.12 189 GLN A C 1
ATOM 1511 O O . GLN A 1 189 ? -29.064 -5.995 27.427 1.00 77.12 189 GLN A O 1
ATOM 1516 N N . GLU A 1 190 ? -30.567 -4.610 28.370 1.00 80.38 190 GLU A N 1
ATOM 1517 C CA . GLU A 1 190 ? -30.436 -3.570 27.351 1.00 80.38 190 GLU A CA 1
ATOM 1518 C C . GLU A 1 190 ? -29.060 -2.901 27.391 1.00 80.38 190 GLU A C 1
ATOM 1520 O O . GLU A 1 190 ? -28.442 -2.682 26.350 1.00 80.38 190 GLU A O 1
ATOM 1525 N N . ASN A 1 191 ? -28.507 -2.688 28.588 1.00 83.62 191 ASN A N 1
ATOM 1526 C CA . ASN A 1 191 ? -27.140 -2.204 28.748 1.00 83.62 191 ASN A CA 1
ATOM 1527 C C . ASN A 1 191 ? -26.122 -3.183 28.154 1.00 83.62 191 ASN A C 1
ATOM 1529 O O . ASN A 1 191 ? -25.257 -2.764 27.389 1.00 83.62 191 ASN A O 1
ATOM 1533 N N . ARG A 1 192 ? -26.257 -4.492 28.415 1.00 85.31 192 ARG A N 1
ATOM 1534 C CA . ARG A 1 192 ? -25.374 -5.515 27.821 1.00 85.31 192 ARG A CA 1
ATOM 1535 C C . ARG A 1 192 ? -25.471 -5.545 26.300 1.00 85.31 192 ARG A C 1
ATOM 1537 O O . ARG A 1 192 ? -24.446 -5.634 25.627 1.00 85.31 192 ARG A O 1
ATOM 1544 N N . LYS A 1 193 ? -26.687 -5.451 25.762 1.00 86.94 193 LYS A N 1
ATOM 1545 C CA . LYS A 1 193 ? -26.925 -5.384 24.319 1.00 86.94 193 LYS A CA 1
ATOM 1546 C C . LYS A 1 193 ? -26.251 -4.154 23.706 1.00 86.94 193 LYS A C 1
ATOM 1548 O O . LYS A 1 193 ? -25.554 -4.284 22.704 1.00 86.94 193 LYS A O 1
ATOM 1553 N N . ASN A 1 194 ? -26.387 -2.990 24.338 1.00 87.62 194 ASN A N 1
ATOM 1554 C CA . ASN A 1 194 ? -25.751 -1.752 23.890 1.00 87.62 194 ASN A CA 1
ATOM 1555 C C . ASN A 1 194 ? -24.219 -1.830 23.934 1.00 87.62 194 ASN A C 1
ATOM 1557 O O . ASN A 1 194 ? -23.562 -1.400 22.984 1.00 87.62 194 ASN A O 1
ATOM 1561 N N . THR A 1 195 ? -23.642 -2.412 24.990 1.00 92.44 195 THR A N 1
ATOM 1562 C CA . THR A 1 195 ? -22.192 -2.644 25.081 1.00 92.44 195 THR A CA 1
ATOM 1563 C C . THR A 1 195 ? -21.708 -3.559 23.957 1.00 92.44 195 THR A C 1
ATOM 1565 O O . THR A 1 195 ? -20.750 -3.221 23.266 1.00 92.44 195 THR A O 1
ATOM 1568 N N . LEU A 1 196 ? -22.410 -4.668 23.705 1.00 93.62 196 LEU A N 1
ATOM 1569 C CA . LEU A 1 196 ? -22.056 -5.610 22.643 1.00 93.62 196 LEU A CA 1
ATOM 1570 C C . LEU A 1 196 ? -22.134 -4.968 21.248 1.00 93.62 196 LEU A C 1
ATOM 1572 O O . LEU A 1 196 ? -21.229 -5.143 20.433 1.00 93.62 196 LEU A O 1
ATOM 1576 N N . VAL A 1 197 ? -23.176 -4.173 20.984 1.00 91.88 197 VAL A N 1
ATOM 1577 C CA . VAL A 1 197 ? -23.307 -3.403 19.736 1.00 91.88 197 VAL A CA 1
ATOM 1578 C C . VAL A 1 197 ? -22.120 -2.452 19.548 1.00 91.88 197 VAL A C 1
ATOM 1580 O O . VAL A 1 197 ? -21.558 -2.382 18.454 1.00 91.88 197 VAL A O 1
ATOM 1583 N N . GLN A 1 198 ? -21.697 -1.744 20.600 1.00 92.19 198 GLN A N 1
ATOM 1584 C CA . GLN A 1 198 ? -20.539 -0.847 20.530 1.00 92.19 198 GLN A CA 1
ATOM 1585 C C . GLN A 1 198 ? -19.223 -1.594 20.281 1.00 92.19 198 GLN A C 1
ATOM 1587 O O . GLN A 1 198 ? -18.403 -1.138 19.481 1.00 92.19 198 GLN A O 1
ATOM 1592 N N . GLU A 1 199 ? -19.006 -2.738 20.929 1.00 94.75 199 GLU A N 1
ATOM 1593 C CA . GLU A 1 199 ? -17.811 -3.561 20.713 1.00 94.75 199 GLU A CA 1
ATOM 1594 C C . GLU A 1 199 ? -17.723 -4.074 19.272 1.00 94.75 199 GLU A C 1
ATOM 1596 O O . GLU A 1 199 ? -16.663 -3.983 18.645 1.00 94.75 199 GLU A O 1
ATOM 1601 N N . LEU A 1 200 ? -18.842 -4.550 18.720 1.00 95.12 200 LEU A N 1
ATOM 1602 C CA . LEU A 1 200 ? -18.914 -5.011 17.335 1.00 95.12 200 LEU A CA 1
ATOM 1603 C C . LEU A 1 200 ? -18.657 -3.876 16.338 1.00 95.12 200 LEU A C 1
ATOM 1605 O O . LEU A 1 200 ? -17.883 -4.066 15.399 1.00 95.12 200 LEU A O 1
ATOM 1609 N N . LEU A 1 201 ? -19.218 -2.684 16.571 1.00 94.44 201 LEU A N 1
ATOM 1610 C CA . LEU A 1 201 ? -18.947 -1.501 15.746 1.00 94.44 201 LEU A CA 1
ATOM 1611 C C . LEU A 1 201 ? -17.463 -1.127 15.759 1.00 94.44 201 LEU A C 1
ATOM 1613 O O . LEU A 1 201 ? -16.867 -0.935 14.699 1.00 94.44 201 LEU A O 1
ATOM 1617 N N . ASN A 1 202 ? -16.844 -1.075 16.940 1.00 96.12 202 ASN A N 1
ATOM 1618 C CA . ASN A 1 202 ? -15.422 -0.761 17.070 1.00 96.12 202 ASN A CA 1
ATOM 1619 C C . ASN A 1 202 ? -14.544 -1.791 16.349 1.00 96.12 202 ASN A C 1
ATOM 1621 O O . ASN A 1 202 ? -13.583 -1.419 15.672 1.00 96.12 202 ASN A O 1
ATOM 1625 N N . LYS A 1 203 ? -14.892 -3.079 16.451 1.00 97.25 203 LYS A N 1
ATOM 1626 C CA . LYS A 1 203 ? -14.178 -4.161 15.767 1.00 97.25 203 LYS A CA 1
ATOM 1627 C C . LYS A 1 203 ? -14.320 -4.071 14.247 1.00 97.25 203 LYS A C 1
ATOM 1629 O O . LYS A 1 203 ? -13.317 -4.178 13.546 1.00 97.25 203 LYS A O 1
ATOM 1634 N N . ALA A 1 204 ? -15.528 -3.819 13.748 1.00 96.62 204 ALA A N 1
ATOM 1635 C CA . ALA A 1 204 ? -15.793 -3.636 12.323 1.00 96.62 204 ALA A CA 1
ATOM 1636 C C . ALA A 1 204 ? -15.018 -2.440 11.746 1.00 96.62 204 ALA A C 1
ATOM 1638 O O . ALA A 1 204 ? -14.391 -2.548 10.695 1.00 96.62 204 ALA A O 1
ATOM 1639 N N . ILE A 1 205 ? -14.976 -1.318 12.476 1.00 96.62 205 ILE A N 1
ATOM 1640 C CA . ILE A 1 205 ? -14.178 -0.142 12.099 1.00 96.62 205 ILE A CA 1
ATOM 1641 C C . ILE A 1 205 ? -12.680 -0.478 12.052 1.00 96.62 205 ILE A C 1
ATOM 1643 O O . ILE A 1 205 ? -11.975 0.016 11.171 1.00 96.62 205 ILE A O 1
ATOM 1647 N N . GLY A 1 206 ? -12.185 -1.301 12.982 1.00 96.69 206 GLY A N 1
ATOM 1648 C CA . GLY A 1 206 ? -10.809 -1.804 12.968 1.00 96.69 206 GLY A CA 1
ATOM 1649 C C . GLY A 1 206 ? -10.499 -2.588 11.693 1.00 96.69 206 GLY A C 1
ATOM 1650 O O . GLY A 1 206 ? -9.596 -2.209 10.952 1.00 96.69 206 GLY A O 1
ATOM 1651 N N . LEU A 1 207 ? -11.316 -3.599 11.390 1.00 97.00 207 LEU A N 1
ATOM 1652 C CA . LEU A 1 207 ? -11.176 -4.442 10.196 1.00 97.00 207 LEU A CA 1
ATOM 1653 C C . LEU A 1 207 ? -11.245 -3.631 8.896 1.00 97.00 207 LEU A C 1
ATOM 1655 O O . LEU A 1 207 ? -10.441 -3.831 7.991 1.00 97.00 207 LEU A O 1
ATOM 1659 N N . TYR A 1 208 ? -12.147 -2.649 8.825 1.00 96.56 208 TYR A N 1
ATOM 1660 C CA . TYR A 1 208 ? -12.254 -1.769 7.663 1.00 96.56 208 TYR A CA 1
ATOM 1661 C C . TYR A 1 208 ? -10.972 -0.955 7.432 1.00 96.56 208 TYR A C 1
ATOM 1663 O O . TYR A 1 208 ? -10.538 -0.774 6.296 1.00 96.56 208 TYR A O 1
ATOM 1671 N N . ARG A 1 209 ? -10.337 -0.467 8.507 1.00 96.06 209 ARG A N 1
ATOM 1672 C CA . ARG A 1 209 ? -9.064 0.272 8.423 1.00 96.06 209 ARG A CA 1
ATOM 1673 C C . ARG A 1 209 ? -7.888 -0.613 8.019 1.00 96.06 209 ARG A C 1
ATOM 1675 O O . ARG A 1 209 ? -6.918 -0.092 7.480 1.00 96.06 209 ARG A O 1
ATOM 1682 N N . GLU A 1 210 ? -7.978 -1.910 8.282 1.00 96.75 210 GLU A N 1
ATOM 1683 C CA . GLU A 1 210 ? -7.011 -2.924 7.849 1.00 96.75 210 GLU A CA 1
ATOM 1684 C C . GLU A 1 210 ? -7.238 -3.373 6.391 1.00 96.75 210 GLU A C 1
ATOM 1686 O O . GLU A 1 210 ? -6.519 -4.236 5.901 1.00 96.75 210 GLU A O 1
ATOM 1691 N N . GLU A 1 211 ? -8.204 -2.769 5.684 1.00 94.75 211 GLU A N 1
ATOM 1692 C CA . GLU A 1 211 ? -8.672 -3.162 4.345 1.00 94.75 211 GLU A CA 1
ATOM 1693 C C . GLU A 1 211 ? -9.260 -4.582 4.258 1.00 94.75 211 GLU A C 1
ATOM 1695 O O . GLU A 1 211 ? -9.452 -5.109 3.158 1.00 94.75 211 GLU A O 1
ATOM 1700 N N . SER A 1 212 ? -9.597 -5.184 5.400 1.00 96.88 212 SER A N 1
ATOM 1701 C CA . SER A 1 212 ? -10.333 -6.448 5.495 1.00 96.88 212 SER A CA 1
ATOM 1702 C C . SER A 1 212 ? -11.832 -6.166 5.371 1.00 96.88 212 SER A C 1
ATOM 1704 O O . SER A 1 212 ? -12.587 -6.236 6.344 1.00 96.88 212 SER A O 1
ATOM 1706 N N . PHE A 1 213 ? -12.258 -5.747 4.176 1.00 96.44 213 PHE A N 1
ATOM 1707 C CA . PHE A 1 213 ? -13.608 -5.228 3.933 1.00 96.44 213 PHE A CA 1
ATOM 1708 C C . PHE A 1 213 ? -14.698 -6.282 4.146 1.00 96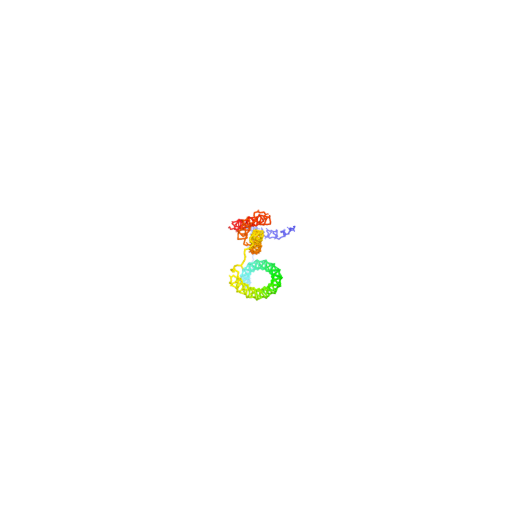.44 213 PHE A C 1
ATOM 1710 O O . PHE A 1 213 ? -15.738 -5.973 4.721 1.00 96.44 213 PHE A O 1
ATOM 1717 N N . GLU A 1 214 ? -14.453 -7.523 3.738 1.00 96.69 214 GLU A N 1
ATOM 1718 C CA . GLU A 1 214 ? -15.378 -8.643 3.904 1.00 96.69 214 GLU A CA 1
ATOM 1719 C C . GLU A 1 214 ? -15.615 -8.960 5.390 1.00 96.69 214 GLU A C 1
ATOM 1721 O O . GLU A 1 214 ? -16.760 -9.089 5.828 1.00 96.69 214 GLU A O 1
ATOM 1726 N N . ASP A 1 215 ? -14.547 -8.989 6.192 1.00 96.56 215 ASP A N 1
ATOM 1727 C CA . ASP A 1 215 ? -14.638 -9.227 7.637 1.00 96.56 215 ASP A CA 1
ATOM 1728 C C . ASP A 1 215 ? -15.316 -8.055 8.365 1.00 96.56 215 ASP A C 1
ATOM 1730 O O . ASP A 1 215 ? -16.066 -8.254 9.327 1.00 96.56 215 ASP A O 1
ATOM 1734 N N . ALA A 1 216 ? -15.075 -6.820 7.911 1.00 97.94 216 ALA A N 1
ATOM 1735 C CA . ALA A 1 216 ? -15.741 -5.634 8.440 1.00 97.94 216 ALA A CA 1
ATOM 1736 C C . ALA A 1 216 ? -17.256 -5.677 8.189 1.00 97.94 216 ALA A C 1
ATOM 1738 O O . ALA A 1 216 ? -18.033 -5.416 9.111 1.00 97.94 216 ALA A O 1
ATOM 1739 N N . ILE A 1 217 ? -17.671 -6.063 6.975 1.00 98.00 217 ILE A N 1
ATOM 1740 C CA . ILE A 1 217 ? -19.082 -6.243 6.608 1.00 98.00 217 ILE A CA 1
ATOM 1741 C C . ILE A 1 217 ? -19.738 -7.274 7.522 1.00 98.00 217 ILE A C 1
ATOM 1743 O O . ILE A 1 217 ? -20.756 -6.955 8.133 1.00 98.00 217 ILE A O 1
ATOM 1747 N N . ALA A 1 218 ? -19.124 -8.445 7.710 1.00 98.00 218 ALA A N 1
ATOM 1748 C CA . ALA A 1 218 ? -19.666 -9.482 8.589 1.00 98.00 218 ALA A CA 1
ATOM 1749 C C . ALA A 1 218 ? -19.904 -8.967 10.023 1.00 98.00 218 ALA A C 1
ATOM 1751 O O . ALA A 1 218 ? -20.923 -9.261 10.649 1.00 98.00 218 ALA A O 1
ATOM 1752 N N . LYS A 1 219 ? -19.000 -8.127 10.547 1.00 97.62 219 LYS A N 1
ATOM 1753 C CA . LYS A 1 219 ? -19.176 -7.525 11.878 1.00 97.62 219 LYS A CA 1
ATOM 1754 C C . LYS A 1 219 ? -20.259 -6.452 11.927 1.00 97.62 219 LYS A C 1
ATOM 1756 O O . LYS A 1 219 ? -20.953 -6.358 12.938 1.00 97.62 219 LYS A O 1
ATOM 1761 N N . TRP A 1 220 ? -20.453 -5.670 10.870 1.00 97.94 220 TRP A N 1
ATOM 1762 C CA . TRP A 1 220 ? -21.599 -4.760 10.785 1.00 97.94 220 TRP A CA 1
ATOM 1763 C C . TRP A 1 220 ? -22.928 -5.498 10.603 1.00 97.94 220 TRP A C 1
ATOM 1765 O O . TRP A 1 220 ? -23.941 -5.050 11.133 1.00 97.94 220 TRP A O 1
ATOM 1775 N N . GLU A 1 221 ? -22.944 -6.646 9.932 1.00 97.38 221 GLU A N 1
ATOM 1776 C CA . GLU A 1 221 ? -24.129 -7.504 9.858 1.00 97.38 221 GLU A CA 1
ATOM 1777 C C . GLU A 1 221 ? -24.504 -8.054 11.241 1.00 97.38 221 GLU A C 1
ATOM 1779 O O . GLU A 1 221 ? -25.672 -7.991 11.621 1.00 97.38 221 GLU A O 1
ATOM 1784 N N . GLU A 1 222 ? -23.526 -8.478 12.053 1.00 96.62 222 GLU A N 1
ATOM 1785 C CA . GLU A 1 222 ? -23.758 -8.860 13.458 1.00 96.62 222 GLU A CA 1
ATOM 1786 C C . GLU A 1 222 ? -24.379 -7.710 14.275 1.00 96.62 222 GLU A C 1
ATOM 1788 O O . GLU A 1 222 ? -25.281 -7.939 15.084 1.00 96.62 222 GLU A O 1
ATOM 1793 N N . VAL A 1 223 ? -23.965 -6.459 14.030 1.00 96.69 223 VAL A N 1
ATOM 1794 C CA . VAL A 1 223 ? -24.594 -5.276 14.648 1.00 96.69 223 VAL A CA 1
ATOM 1795 C C . VAL A 1 223 ? -26.058 -5.152 14.236 1.00 96.69 223 VAL A C 1
ATOM 1797 O O . VAL A 1 223 ? -26.899 -4.880 15.089 1.00 96.69 223 VAL A O 1
ATOM 1800 N N . LEU A 1 224 ? -26.380 -5.373 12.961 1.00 95.12 224 LEU A N 1
ATOM 1801 C CA . LEU A 1 224 ? -27.749 -5.267 12.449 1.00 95.12 224 LEU A CA 1
ATOM 1802 C C . LEU A 1 224 ? -28.665 -6.399 12.917 1.00 95.12 224 LEU A C 1
ATOM 1804 O O . LEU A 1 224 ? -29.874 -6.193 13.002 1.00 95.12 224 LEU A O 1
ATOM 1808 N N . VAL A 1 225 ? -28.115 -7.566 13.262 1.00 95.06 225 VAL A N 1
ATOM 1809 C CA . VAL A 1 225 ? -28.872 -8.640 13.925 1.00 95.06 225 VAL A CA 1
ATOM 1810 C C . VAL A 1 225 ? -29.296 -8.215 15.335 1.00 95.06 225 VAL A C 1
ATOM 1812 O O . VAL A 1 225 ? -30.418 -8.500 15.753 1.00 95.06 225 VAL A O 1
ATOM 1815 N N . LEU A 1 226 ? -28.424 -7.515 16.068 1.00 91.69 226 LEU A N 1
ATOM 1816 C CA . LEU A 1 226 ? -28.723 -7.028 17.419 1.00 91.69 226 LEU A CA 1
ATOM 1817 C C . LEU A 1 226 ? -29.612 -5.778 17.400 1.00 91.69 226 LEU A C 1
ATOM 1819 O O . LEU A 1 226 ? -30.580 -5.686 18.157 1.00 91.69 226 LEU A O 1
ATOM 1823 N N . ASP A 1 227 ? -29.292 -4.814 16.543 1.00 90.56 227 ASP A N 1
ATOM 1824 C CA . ASP A 1 227 ? -30.022 -3.562 16.368 1.00 90.56 227 ASP A CA 1
ATOM 1825 C C . ASP A 1 227 ? -30.262 -3.271 14.873 1.00 90.56 227 ASP A C 1
ATOM 1827 O O . ASP A 1 227 ? -29.470 -2.581 14.220 1.00 90.56 227 ASP A O 1
ATOM 1831 N N . PRO A 1 228 ? -31.401 -3.734 14.320 1.00 93.19 228 PRO A N 1
ATOM 1832 C CA . PRO A 1 228 ? -31.763 -3.506 12.919 1.00 93.19 228 PRO A CA 1
ATOM 1833 C C . PRO A 1 228 ? -31.939 -2.027 12.539 1.00 93.19 228 PRO A C 1
ATOM 1835 O O . PRO A 1 228 ? -31.966 -1.686 11.346 1.00 93.19 228 PRO A O 1
ATOM 1838 N N . SER A 1 229 ? -32.093 -1.144 13.534 1.00 92.69 229 SER A N 1
ATOM 1839 C CA . SER A 1 229 ? -32.264 0.298 13.342 1.00 92.69 229 SER A CA 1
ATOM 1840 C C . SER A 1 229 ? -30.933 1.043 13.211 1.00 92.69 229 SER A C 1
ATOM 1842 O O . SER A 1 229 ? -30.924 2.223 12.852 1.00 92.69 229 SER A O 1
ATOM 1844 N N . LYS A 1 230 ? -29.796 0.365 13.428 1.00 93.94 230 LYS A N 1
ATOM 1845 C CA . LYS A 1 230 ? -28.471 0.986 13.416 1.00 93.94 230 LYS A CA 1
ATOM 1846 C C . LYS A 1 230 ? -28.023 1.377 12.003 1.00 93.94 230 LYS A C 1
ATOM 1848 O O . LYS A 1 230 ? -27.317 0.642 11.315 1.00 93.94 230 LYS A O 1
ATOM 1853 N N . LEU A 1 231 ? -28.403 2.583 11.581 1.00 92.44 231 LEU A N 1
ATOM 1854 C CA . LEU A 1 231 ? -28.100 3.132 10.250 1.00 92.44 231 LEU A CA 1
ATOM 1855 C C . LEU A 1 231 ? -26.599 3.194 9.943 1.00 92.44 231 LEU A C 1
ATOM 1857 O O . LEU A 1 231 ? -26.204 2.975 8.803 1.00 92.44 231 LEU A O 1
ATOM 1861 N N . GLU A 1 232 ? -25.771 3.437 10.961 1.00 92.19 232 GLU A N 1
ATOM 1862 C CA . GLU A 1 232 ? -24.310 3.467 10.834 1.00 92.19 232 GLU A CA 1
ATOM 1863 C C . GLU A 1 232 ? -23.752 2.163 10.246 1.00 92.19 232 GLU A C 1
ATOM 1865 O O . GLU A 1 232 ? -22.927 2.204 9.338 1.00 92.19 232 GLU A O 1
ATOM 1870 N N . ALA A 1 233 ? -24.242 1.004 10.700 1.00 95.12 233 ALA A N 1
ATOM 1871 C CA . ALA A 1 233 ? -23.802 -0.287 10.182 1.00 95.12 233 ALA A CA 1
ATOM 1872 C C . ALA A 1 233 ? -24.247 -0.496 8.723 1.00 95.12 233 ALA A C 1
ATOM 1874 O O . ALA A 1 233 ? -23.442 -0.931 7.906 1.00 95.12 233 ALA A O 1
ATOM 1875 N N . LYS A 1 234 ? -25.481 -0.107 8.362 1.00 96.69 234 LYS A N 1
ATOM 1876 C CA . LYS A 1 234 ? -25.975 -0.196 6.970 1.00 96.69 234 LYS A CA 1
ATOM 1877 C C . LYS A 1 234 ? -25.139 0.650 6.014 1.00 96.69 234 LYS A C 1
ATOM 1879 O O . LYS A 1 234 ? -24.691 0.153 4.988 1.00 96.69 234 LYS A O 1
ATOM 1884 N N . PHE A 1 235 ? -24.911 1.910 6.379 1.00 96.81 235 PHE A N 1
ATOM 1885 C CA . PHE A 1 235 ? -24.142 2.847 5.567 1.00 96.81 235 PHE A CA 1
ATOM 1886 C C . PHE A 1 235 ? -22.693 2.381 5.381 1.00 96.81 235 PHE A C 1
ATOM 1888 O O . PHE A 1 235 ? -22.152 2.418 4.279 1.00 96.81 235 PHE A O 1
ATOM 1895 N N . ASN A 1 236 ? -22.071 1.879 6.447 1.00 96.12 236 ASN A N 1
ATOM 1896 C CA . ASN A 1 236 ? -20.696 1.404 6.377 1.00 96.12 236 ASN A CA 1
ATOM 1897 C C . ASN A 1 236 ? -20.545 0.117 5.544 1.00 96.12 236 ASN A C 1
ATOM 1899 O O . ASN A 1 236 ? -19.548 -0.023 4.834 1.00 96.12 236 ASN A O 1
ATOM 1903 N N . ILE A 1 237 ? -21.532 -0.789 5.577 1.00 97.50 237 ILE A N 1
ATOM 1904 C CA . ILE A 1 237 ? -21.564 -1.969 4.697 1.00 97.50 237 ILE A CA 1
ATOM 1905 C C . ILE A 1 237 ? -21.564 -1.541 3.227 1.00 97.50 237 ILE A C 1
ATOM 1907 O O . ILE A 1 237 ? -20.768 -2.062 2.450 1.00 97.50 237 ILE A O 1
ATOM 1911 N N . GLU A 1 238 ? -22.408 -0.577 2.852 1.00 97.38 238 GLU A N 1
ATOM 1912 C CA . GLU A 1 238 ? -22.491 -0.075 1.474 1.00 97.38 238 GLU A CA 1
ATOM 1913 C C . GLU A 1 238 ? -21.146 0.499 1.002 1.00 97.38 238 GLU A C 1
ATOM 1915 O O . GLU A 1 238 ? -20.632 0.114 -0.050 1.00 97.38 238 GLU A O 1
ATOM 1920 N N . ILE A 1 239 ? -20.500 1.320 1.838 1.00 96.12 239 ILE A N 1
ATOM 1921 C CA . ILE A 1 239 ? -19.164 1.861 1.545 1.00 96.12 239 ILE A CA 1
ATOM 1922 C C . ILE A 1 239 ? -18.134 0.740 1.349 1.00 96.12 239 ILE A C 1
ATOM 1924 O O . ILE A 1 239 ? -17.326 0.792 0.419 1.00 96.12 239 ILE A O 1
ATOM 1928 N N . ALA A 1 240 ? -18.124 -0.270 2.221 1.00 96.88 240 ALA A N 1
ATOM 1929 C CA . ALA A 1 240 ? -17.176 -1.374 2.108 1.00 96.88 240 ALA A CA 1
ATOM 1930 C C . ALA A 1 240 ? -17.412 -2.228 0.858 1.00 96.88 240 ALA A C 1
ATOM 1932 O O . ALA A 1 240 ? -16.448 -2.630 0.207 1.00 96.88 240 ALA A O 1
ATOM 1933 N N . GLN A 1 241 ? -18.668 -2.442 0.463 1.00 96.75 241 GLN A N 1
ATOM 1934 C CA . GLN A 1 241 ? -18.991 -3.120 -0.793 1.00 96.75 241 GLN A CA 1
ATOM 1935 C C . GLN A 1 241 ? -18.452 -2.356 -2.007 1.00 96.75 241 GLN A C 1
ATOM 1937 O O . GLN A 1 241 ? -17.915 -2.968 -2.933 1.00 96.75 241 GLN A O 1
ATOM 1942 N N . ASP A 1 242 ? -18.538 -1.028 -2.003 1.00 96.31 242 ASP A N 1
ATOM 1943 C CA . ASP A 1 242 ? -17.987 -0.213 -3.085 1.00 96.31 242 ASP A CA 1
ATOM 1944 C C . ASP A 1 242 ? -16.455 -0.261 -3.134 1.00 96.31 242 ASP A C 1
ATOM 1946 O O . ASP A 1 242 ? -15.880 -0.352 -4.222 1.00 96.31 242 ASP A O 1
ATOM 1950 N N . ARG A 1 243 ? -15.781 -0.322 -1.978 1.00 95.12 243 ARG A N 1
ATOM 1951 C CA . ARG A 1 243 ? -14.324 -0.542 -1.912 1.00 95.12 243 ARG A CA 1
ATOM 1952 C C . ARG A 1 243 ? -13.898 -1.887 -2.490 1.00 95.12 243 ARG A C 1
ATOM 1954 O O . ARG A 1 243 ? -12.895 -1.952 -3.203 1.00 95.12 243 ARG A O 1
ATOM 1961 N N . ILE A 1 244 ? -14.658 -2.948 -2.227 1.00 95.12 244 ILE A N 1
ATOM 1962 C CA . ILE A 1 244 ? -14.401 -4.275 -2.804 1.00 95.12 244 ILE A CA 1
ATOM 1963 C C . ILE A 1 244 ? -14.510 -4.215 -4.335 1.00 95.12 244 ILE A C 1
ATOM 1965 O O . ILE A 1 244 ? -13.600 -4.672 -5.034 1.00 95.12 244 ILE A O 1
ATOM 1969 N N . LYS A 1 245 ? -15.573 -3.596 -4.870 1.00 95.69 245 LYS A N 1
ATOM 1970 C CA . LYS A 1 245 ? -15.750 -3.417 -6.324 1.00 95.69 245 LYS A CA 1
ATOM 1971 C C . LYS A 1 245 ? -14.605 -2.609 -6.939 1.00 95.69 245 LYS A C 1
ATOM 1973 O O . LYS A 1 245 ? -14.058 -3.014 -7.963 1.00 95.69 245 LYS A O 1
ATOM 1978 N N . GLU A 1 246 ? -14.213 -1.500 -6.310 1.00 92.88 246 GLU A N 1
ATOM 1979 C CA . GLU A 1 246 ? -13.099 -0.653 -6.758 1.00 92.88 246 GLU A CA 1
ATOM 1980 C C . GLU A 1 246 ? -11.792 -1.458 -6.862 1.00 92.88 246 GLU A C 1
ATOM 1982 O O . GLU A 1 246 ? -11.116 -1.430 -7.895 1.00 92.88 246 GLU A O 1
ATOM 1987 N N . LYS A 1 247 ? -11.467 -2.243 -5.827 1.00 92.75 247 LYS A N 1
ATOM 1988 C CA . LYS A 1 247 ? -10.257 -3.080 -5.777 1.00 92.75 247 LYS A CA 1
ATOM 1989 C C . LYS A 1 247 ? -10.272 -4.179 -6.844 1.00 92.75 247 LYS A C 1
ATOM 1991 O O . LYS A 1 247 ? -9.223 -4.512 -7.398 1.00 92.75 247 LYS A O 1
ATOM 1996 N N . GLN A 1 248 ? -11.445 -4.724 -7.162 1.00 92.19 248 GLN A N 1
ATOM 1997 C CA . GLN A 1 248 ? -11.599 -5.711 -8.228 1.00 92.19 248 GLN A CA 1
ATOM 1998 C C . GLN A 1 248 ? -11.360 -5.094 -9.615 1.00 92.19 248 GLN A C 1
ATOM 2000 O O . GLN A 1 248 ? -10.581 -5.637 -10.398 1.00 92.19 248 GLN A O 1
ATOM 2005 N N . ILE A 1 249 ? -11.935 -3.918 -9.885 1.00 92.75 249 ILE A N 1
ATOM 2006 C CA . ILE A 1 249 ? -11.732 -3.185 -11.146 1.00 92.75 249 ILE A CA 1
ATOM 2007 C C . ILE A 1 249 ? -10.247 -2.860 -11.360 1.00 92.75 249 ILE A C 1
ATOM 2009 O O . ILE A 1 249 ? -9.720 -3.069 -12.453 1.00 92.75 249 ILE A O 1
ATOM 2013 N N . GLN A 1 250 ? -9.551 -2.389 -10.320 1.00 90.88 250 GLN A N 1
ATOM 2014 C CA . GLN A 1 250 ? -8.118 -2.088 -10.400 1.00 90.88 250 GLN A CA 1
ATOM 2015 C C . GLN A 1 250 ? -7.286 -3.327 -10.765 1.00 90.88 250 GLN A C 1
ATOM 2017 O O . GLN A 1 250 ? -6.444 -3.256 -11.662 1.00 90.88 250 GLN A O 1
ATOM 2022 N N . LYS A 1 251 ? -7.561 -4.479 -10.136 1.00 92.00 251 LYS A N 1
ATOM 2023 C CA . LYS A 1 251 ? -6.884 -5.747 -10.457 1.00 92.00 251 LYS A CA 1
ATOM 2024 C C . LYS A 1 251 ? -7.119 -6.182 -11.903 1.00 92.00 251 LYS A C 1
ATOM 2026 O O . LYS A 1 251 ? -6.198 -6.676 -12.553 1.00 92.00 251 LYS A O 1
ATOM 2031 N N . ASP A 1 252 ? -8.335 -6.023 -12.413 1.00 90.81 252 ASP A N 1
ATOM 2032 C CA . ASP A 1 252 ? -8.671 -6.440 -13.776 1.00 90.81 252 ASP A CA 1
ATOM 2033 C C . ASP A 1 252 ? -8.039 -5.514 -14.831 1.00 90.81 252 ASP A C 1
ATOM 2035 O O . ASP A 1 252 ? -7.535 -5.988 -15.856 1.00 90.81 252 ASP A O 1
ATOM 2039 N N . LEU A 1 253 ? -7.950 -4.210 -14.550 1.00 89.25 253 LEU A N 1
ATOM 2040 C CA . LEU A 1 253 ? -7.197 -3.255 -15.372 1.00 89.25 253 LEU A CA 1
ATOM 2041 C C . LEU A 1 253 ? -5.702 -3.594 -15.419 1.00 89.25 253 LEU A C 1
ATOM 2043 O O . LEU A 1 253 ? -5.107 -3.604 -16.499 1.00 89.25 253 LEU A O 1
ATOM 2047 N N . GLU A 1 254 ? -5.096 -3.915 -14.275 1.00 87.44 254 GLU A N 1
ATOM 2048 C CA . GLU A 1 254 ? -3.679 -4.281 -14.192 1.00 87.44 254 GLU A CA 1
ATOM 2049 C C . GLU A 1 254 ? -3.373 -5.548 -15.006 1.00 87.44 254 GLU A C 1
ATOM 2051 O O . GLU A 1 254 ? -2.446 -5.558 -15.821 1.00 87.44 254 GLU A O 1
ATOM 2056 N N . LYS A 1 255 ? -4.210 -6.587 -14.886 1.00 87.12 255 LYS A N 1
ATOM 2057 C CA . LYS A 1 255 ? -4.103 -7.803 -15.712 1.00 87.12 255 LYS A CA 1
ATOM 2058 C C . LYS A 1 255 ? -4.190 -7.496 -17.207 1.00 87.12 255 LYS A C 1
ATOM 2060 O O . LYS A 1 255 ? -3.390 -8.012 -17.987 1.00 87.12 255 LYS A O 1
ATOM 2065 N N . THR A 1 256 ? -5.125 -6.633 -17.601 1.00 83.75 256 THR A N 1
ATOM 2066 C CA . THR A 1 256 ? -5.322 -6.246 -19.007 1.00 83.75 256 THR A CA 1
ATOM 2067 C C . THR A 1 256 ? -4.101 -5.504 -19.559 1.00 83.75 256 THR A C 1
ATOM 2069 O O . THR A 1 256 ? -3.655 -5.774 -20.676 1.00 83.75 256 THR A O 1
ATOM 2072 N N . HIS A 1 257 ? -3.503 -4.608 -18.768 1.00 73.62 257 HIS A N 1
ATOM 2073 C CA . HIS A 1 257 ? -2.270 -3.911 -19.140 1.00 73.62 257 HIS A CA 1
ATOM 2074 C C . HIS A 1 257 ? -1.069 -4.854 -19.277 1.00 73.62 257 HIS A C 1
ATOM 2076 O O . HIS A 1 257 ? -0.293 -4.711 -20.222 1.00 73.62 257 HIS A O 1
ATOM 2082 N N . ILE A 1 258 ? -0.930 -5.836 -18.383 1.00 75.69 258 ILE A N 1
ATOM 2083 C CA . ILE A 1 258 ? 0.136 -6.846 -18.460 1.00 75.69 258 ILE A CA 1
ATOM 2084 C C . ILE A 1 258 ? -0.007 -7.698 -19.729 1.00 75.69 258 ILE A C 1
ATOM 2086 O O . ILE A 1 258 ? 0.990 -8.000 -20.379 1.00 75.69 258 ILE A O 1
ATOM 2090 N N . GLN A 1 259 ? -1.234 -8.060 -20.107 1.00 63.72 259 GLN A N 1
ATOM 2091 C CA . GLN A 1 259 ? -1.486 -8.916 -21.267 1.00 63.72 259 GLN A CA 1
ATOM 2092 C C . GLN A 1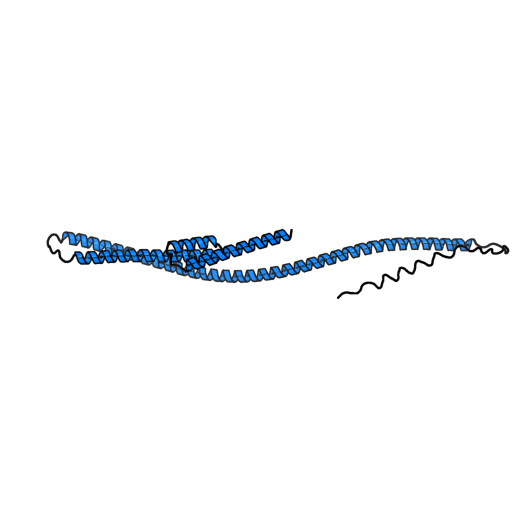 259 ? -1.285 -8.199 -22.609 1.00 63.72 259 GLN A C 1
ATOM 2094 O O . GLN A 1 259 ? -0.882 -8.834 -23.573 1.00 63.72 259 GLN A O 1
ATOM 2099 N N . LYS A 1 260 ? -1.521 -6.883 -22.677 1.00 62.34 260 LYS A N 1
ATOM 2100 C CA . LYS A 1 260 ? -1.305 -6.079 -23.895 1.00 62.34 260 LYS A CA 1
ATOM 2101 C C . LYS A 1 260 ? 0.172 -5.745 -24.161 1.00 62.34 260 LYS A C 1
ATOM 2103 O O . LYS A 1 260 ? 0.516 -5.371 -25.277 1.00 62.34 260 LYS A O 1
ATOM 2108 N N . ASN A 1 261 ? 1.021 -5.849 -23.138 1.00 53.50 261 ASN A N 1
ATOM 2109 C CA . ASN A 1 261 ? 2.452 -5.531 -23.198 1.00 53.50 261 ASN A CA 1
ATOM 2110 C C . ASN A 1 261 ? 3.358 -6.780 -23.286 1.00 53.50 261 ASN A C 1
ATOM 2112 O O . ASN A 1 261 ? 4.578 -6.642 -23.193 1.00 53.50 261 ASN A O 1
ATOM 2116 N N . ARG A 1 262 ? 2.777 -7.977 -23.431 1.00 50.28 262 ARG A N 1
ATOM 2117 C CA . ARG A 1 262 ? 3.468 -9.224 -23.793 1.00 50.28 262 ARG A CA 1
ATOM 2118 C C . ARG A 1 262 ? 3.198 -9.549 -25.253 1.00 50.28 262 ARG A C 1
ATOM 2120 O O . ARG A 1 262 ? 4.131 -10.077 -25.890 1.00 50.28 262 ARG A O 1
#

pLDDT: mean 80.64, std 21.64, range [32.31, 98.44]

Foldseek 3Di:
DDDDDDDPPPPPPPPPPPPPDDPDDDDDDDDDDDDDDDDPVVVVVVVVVVVVVVVVVVVVVVVVVVVVVVVVVVVVVVVVVVVVVVVVVVVVVVVVVVVVVVVVVVVVVVVVVVVVVVVVVVVVVVVVVVVVVVVVVVVVVVVVVVVVVVVVVVVVVVVVPPDDDDPDPPPVVVVVVVVVVVVVVVVVVVVVLVVLLVVLQVVLVVCVVVLVLVVSLVSLVVSCVSPVPPVVSVVSNVVSVVVVVVVVVVVVVVVVVVVVVD